Protein AF-0000000068387876 (afdb_homodimer)

Nearest PDB structures (foldseek):
  4fvs-assembly3_C  TM=7.581E-01  e=1.305E+00  Parabacteroides distasonis ATCC 8503
  3kh8-assembly1_B  TM=5.521E-01  e=6.143E-01  Phytophthora capsici
  3jv1-assembly1_A  TM=4.720E-01  e=9.765E-01  Trypanosoma brucei
  6pnq-assembly1_B  TM=6.467E-01  e=9.916E+00  Rattus norvegicus
  4fvs-assembly3_C  TM=7.576E-01  e=1.803E+00  Parabacteroides distasonis ATCC 8503

Structure (mmCIF, N/CA/C/O backbone):
data_AF-0000000068387876-model_v1
#
loop_
_entity.id
_entity.type
_entity.pdbx_description
1 polymer 'LipA protein'
#
loop_
_atom_site.group_PDB
_atom_site.id
_atom_site.type_symbol
_atom_site.label_atom_id
_atom_site.label_alt_id
_atom_site.label_comp_id
_atom_site.label_asym_id
_atom_site.label_entity_id
_atom_site.label_seq_id
_atom_site.pdbx_PDB_ins_code
_atom_site.Cartn_x
_atom_site.Cartn_y
_atom_site.Cartn_z
_atom_site.occupancy
_atom_site.B_iso_or_equiv
_atom_site.auth_seq_id
_atom_site.auth_comp_id
_atom_site.auth_asym_id
_atom_site.auth_atom_id
_atom_site.pdbx_PDB_model_num
ATOM 1 N N . MET A 1 1 ? -105 -28.844 -43.281 1 27.17 1 MET A N 1
ATOM 2 C CA . MET A 1 1 ? -104.812 -30.031 -42.469 1 27.17 1 MET A CA 1
ATOM 3 C C . MET A 1 1 ? -103.5 -30.016 -41.75 1 27.17 1 MET A C 1
ATOM 5 O O . MET A 1 1 ? -102.625 -29.219 -42.094 1 27.17 1 MET A O 1
ATOM 9 N N . ARG A 1 2 ? -103 -31.203 -41.5 1 26.61 2 ARG A N 1
ATOM 10 C CA . ARG A 1 2 ? -102.375 -31.938 -40.406 1 26.61 2 ARG A CA 1
ATOM 11 C C . ARG A 1 2 ? -100.875 -31.672 -40.375 1 26.61 2 ARG A C 1
ATOM 13 O O . ARG A 1 2 ? -100.188 -32 -39.375 1 26.61 2 ARG A O 1
ATOM 20 N N . SER A 1 3 ? -100.062 -31.516 -41.5 1 35.56 3 SER A N 1
ATOM 21 C CA . SER A 1 3 ? -98.938 -32.406 -41.312 1 35.56 3 SER A CA 1
ATOM 22 C C . SER A 1 3 ? -97.938 -31.828 -40.25 1 35.56 3 SER A C 1
ATOM 24 O O . SER A 1 3 ? -97.438 -30.734 -40.438 1 35.56 3 SER A O 1
ATOM 26 N N . LEU A 1 4 ? -98.312 -32.188 -39.031 1 39.34 4 LEU A N 1
ATOM 27 C CA . LEU A 1 4 ? -97.562 -31.953 -37.781 1 39.34 4 LEU A CA 1
ATOM 28 C C . LEU A 1 4 ? -96.188 -32.531 -37.906 1 39.34 4 LEU A C 1
ATOM 30 O O . LEU A 1 4 ? -96 -33.75 -37.875 1 39.34 4 LEU A O 1
ATOM 34 N N . VAL A 1 5 ? -95.5 -32.125 -38.969 1 37.72 5 VAL A N 1
ATOM 35 C CA . VAL A 1 5 ? -94.188 -32.812 -39.156 1 37.72 5 VAL A CA 1
ATOM 36 C C . VAL A 1 5 ? -93.438 -32.844 -37.844 1 37.72 5 VAL A C 1
ATOM 38 O O . VAL A 1 5 ? -93.125 -31.812 -37.25 1 37.72 5 VAL A O 1
ATOM 41 N N . SER A 1 6 ? -93.562 -34.062 -37.375 1 32.81 6 SER A N 1
ATOM 42 C CA . SER A 1 6 ? -93.125 -34.625 -36.094 1 32.81 6 SER A CA 1
ATOM 43 C C . SER A 1 6 ? -91.688 -34.25 -35.844 1 32.81 6 SER A C 1
ATOM 45 O O . SER A 1 6 ? -91.375 -33.594 -34.812 1 32.81 6 SER A O 1
ATOM 47 N N . ARG A 1 7 ? -90.688 -35.344 -36.219 1 29.53 7 ARG A N 1
ATOM 48 C CA . ARG A 1 7 ? -90.062 -36.219 -35.188 1 29.53 7 ARG A CA 1
ATOM 49 C C . ARG A 1 7 ? -88.812 -35.562 -34.625 1 29.53 7 ARG A C 1
ATOM 51 O O . ARG A 1 7 ? -88.188 -34.75 -35.281 1 29.53 7 ARG A O 1
ATOM 58 N N . PRO A 1 8 ? -87.688 -36.375 -34.531 1 35.34 8 PRO A N 1
ATOM 59 C CA . PRO A 1 8 ? -87.125 -36.906 -33.312 1 35.34 8 PRO A CA 1
ATOM 60 C C . PRO A 1 8 ? -85.875 -36.125 -32.906 1 35.34 8 PRO A C 1
ATOM 62 O O . PRO A 1 8 ? -85.562 -35.094 -33.469 1 35.34 8 PRO A O 1
ATOM 65 N N . ALA A 1 9 ? -84.688 -36.938 -32.969 1 30.19 9 ALA A N 1
ATOM 66 C CA . ALA A 1 9 ? -83.812 -37.656 -31.984 1 30.19 9 ALA A CA 1
ATOM 67 C C . ALA A 1 9 ? -82.562 -36.875 -31.688 1 30.19 9 ALA A C 1
ATOM 69 O O . ALA A 1 9 ? -82.188 -35.969 -32.406 1 30.19 9 ALA A O 1
ATOM 70 N N . LEU A 1 10 ? -81.375 -37.562 -31.781 1 28.75 10 LEU A N 1
ATOM 71 C CA . LEU A 1 10 ? -80.438 -38.125 -30.797 1 28.75 10 LEU A CA 1
ATOM 72 C C . LEU A 1 10 ? -79.188 -37.281 -30.672 1 28.75 10 LEU A C 1
ATOM 74 O O . LEU A 1 10 ? -78.75 -36.906 -29.578 1 28.75 10 LEU A O 1
ATOM 78 N N . LEU A 1 11 ? -78.062 -37.312 -31.594 1 34.03 11 LEU A N 1
ATOM 79 C CA . LEU A 1 11 ? -76.875 -38.031 -31.234 1 34.03 11 LEU A CA 1
ATOM 80 C C . LEU A 1 11 ? -75.875 -37.094 -30.547 1 34.03 11 LEU A C 1
ATOM 82 O O . LEU A 1 11 ? -75.75 -35.906 -30.922 1 34.03 11 LEU A O 1
ATOM 86 N N . SER A 1 12 ? -74.875 -37.625 -29.641 1 32.69 12 SER A N 1
ATOM 87 C CA . SER A 1 12 ? -74 -37.594 -28.484 1 32.69 12 SER A CA 1
ATOM 88 C C . SER A 1 12 ? -72.688 -36.906 -28.812 1 32.69 12 SER A C 1
ATOM 90 O O . SER A 1 12 ? -71.938 -36.469 -27.922 1 32.69 12 SER A O 1
ATOM 92 N N . ILE A 1 13 ? -72 -36.938 -30.078 1 34.38 13 ILE A N 1
ATOM 93 C CA . ILE A 1 13 ? -70.625 -37.438 -29.922 1 34.38 13 ILE A CA 1
ATOM 94 C C . ILE A 1 13 ? -69.812 -36.406 -29.203 1 34.38 13 ILE A C 1
ATOM 96 O O . ILE A 1 13 ? -69.75 -35.219 -29.609 1 34.38 13 ILE A O 1
ATOM 100 N N . LEU A 1 14 ? -69.062 -36.812 -28.031 1 35.28 14 LEU A N 1
ATOM 101 C CA . LEU A 1 14 ? -68.125 -36.406 -27.016 1 35.28 14 LEU A CA 1
ATOM 102 C C . LEU A 1 14 ? -66.812 -36 -27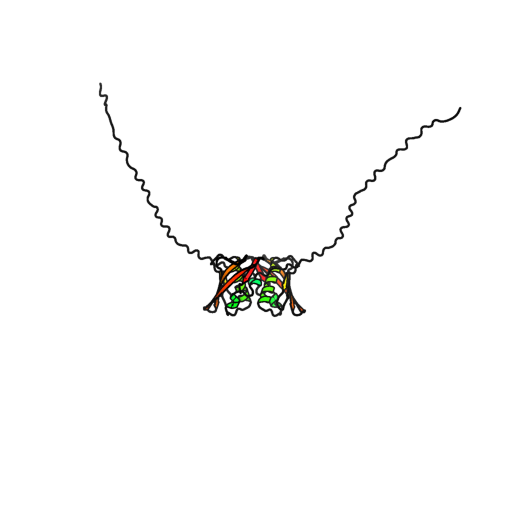.641 1 35.28 14 LEU A C 1
ATOM 104 O O . LEU A 1 14 ? -65.875 -36.812 -27.734 1 35.28 14 LEU A O 1
ATOM 108 N N . CYS A 1 15 ? -66.688 -35.312 -28.812 1 31.78 15 CYS A N 1
ATOM 109 C CA . CYS A 1 15 ? -65.312 -35.25 -29.312 1 31.78 15 CYS A CA 1
ATOM 110 C C . CYS A 1 15 ? -64.375 -34.875 -28.203 1 31.78 15 CYS A C 1
ATOM 112 O O . CYS A 1 15 ? -64.625 -33.906 -27.469 1 31.78 15 CYS A O 1
ATOM 114 N N . VAL A 1 16 ? -63.25 -35.75 -28.016 1 34.12 16 VAL A N 1
ATOM 115 C CA . VAL A 1 16 ? -62.031 -36.125 -27.312 1 34.12 16 VAL A CA 1
ATOM 116 C C . VAL A 1 16 ? -61.156 -34.875 -27.125 1 34.12 16 VAL A C 1
ATOM 118 O O . VAL A 1 16 ? -61.219 -33.938 -27.922 1 34.12 16 VAL A O 1
ATOM 121 N N . SER A 1 17 ? -60.031 -35.062 -26.25 1 33.84 17 SER A N 1
ATOM 122 C CA . SER A 1 17 ? -59.062 -34.719 -25.203 1 33.84 17 SER A CA 1
ATOM 123 C C . SER A 1 17 ? -57.812 -34.094 -25.797 1 33.84 17 SER A C 1
ATOM 125 O O . SER A 1 17 ? -56.812 -33.875 -25.094 1 33.84 17 SER A O 1
ATOM 127 N N . MET A 1 18 ? -57.625 -33.906 -27.156 1 33.22 18 MET A N 1
ATOM 128 C CA . MET A 1 18 ? -56.156 -33.906 -27.375 1 33.22 18 MET A CA 1
ATOM 129 C C . MET A 1 18 ? -55.5 -32.781 -26.594 1 33.22 18 MET A C 1
ATOM 131 O O . MET A 1 18 ? -55.75 -31.609 -26.875 1 33.22 18 MET A O 1
ATOM 135 N N . LEU A 1 19 ? -55.125 -33.094 -25.266 1 36.09 19 LEU A N 1
ATOM 136 C CA . LEU A 1 19 ? -54.219 -32.344 -24.391 1 36.09 19 LEU A CA 1
ATOM 137 C C . LEU A 1 19 ? -52.844 -32.188 -25.031 1 36.09 19 LEU A C 1
ATOM 139 O O . LEU A 1 19 ? -52 -33.062 -24.891 1 36.09 19 LEU A O 1
ATOM 143 N N . SER A 1 20 ? -52.719 -31.891 -26.344 1 34.47 20 SER A N 1
ATOM 144 C CA . SER A 1 20 ? -51.312 -31.859 -26.781 1 34.47 20 SER A CA 1
ATOM 145 C C . SER A 1 20 ? -50.5 -30.922 -25.906 1 34.47 20 SER A C 1
ATOM 147 O O . SER A 1 20 ? -50.688 -29.719 -25.906 1 34.47 20 SER A O 1
ATOM 149 N N . ALA A 1 21 ? -50 -31.469 -24.734 1 37.53 21 ALA A N 1
ATOM 150 C CA . ALA A 1 21 ? -49 -30.828 -23.891 1 37.53 21 ALA A CA 1
ATOM 151 C C . ALA A 1 21 ? -47.688 -30.672 -24.641 1 37.53 21 ALA A C 1
ATOM 153 O O . ALA A 1 21 ? -46.969 -31.656 -24.875 1 37.53 21 ALA A O 1
ATOM 154 N N . CYS A 1 22 ? -47.531 -30.375 -25.938 1 34.41 22 CYS A N 1
ATOM 155 C CA . CYS A 1 22 ? -46.156 -30.328 -26.406 1 34.41 22 CYS A CA 1
ATOM 156 C C . CYS A 1 22 ? -45.281 -29.609 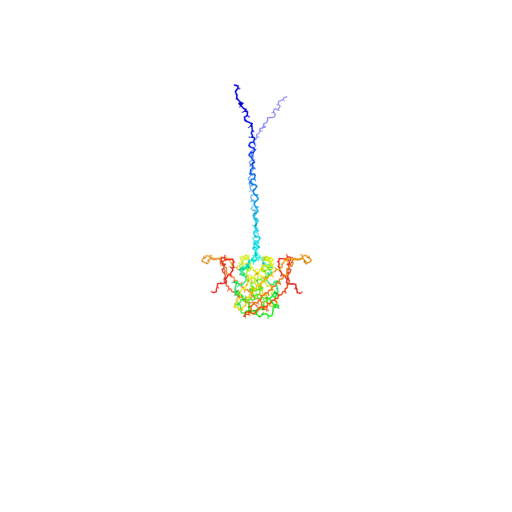-25.406 1 34.41 22 CYS A C 1
ATOM 158 O O . CYS A 1 22 ? -45.688 -28.625 -24.781 1 34.41 22 CYS A O 1
ATOM 160 N N . THR A 1 23 ? -44.188 -30.453 -24.922 1 37.5 23 THR A N 1
ATOM 161 C CA . THR A 1 23 ? -42.875 -30.406 -24.25 1 37.5 23 THR A CA 1
ATOM 162 C C . THR A 1 23 ? -42.031 -29.297 -24.828 1 37.5 23 THR A C 1
ATOM 164 O O . THR A 1 23 ? -41.844 -29.219 -26.047 1 37.5 23 THR A O 1
ATOM 167 N N . THR A 1 24 ? -42.219 -28 -24.469 1 38.12 24 THR A N 1
ATOM 168 C CA . THR A 1 24 ? -41.188 -26.984 -24.719 1 38.12 24 THR A CA 1
ATOM 169 C C . THR A 1 24 ? -39.812 -27.5 -24.344 1 38.12 24 THR A C 1
ATOM 171 O O . THR A 1 24 ? -39.531 -27.781 -23.172 1 38.12 24 THR A O 1
ATOM 174 N N . THR A 1 25 ? -39.406 -28.594 -25.078 1 38 25 THR A N 1
ATOM 175 C CA . THR A 1 25 ? -38.031 -28.969 -24.828 1 38 25 THR A CA 1
ATOM 176 C C . THR A 1 25 ? -37.094 -27.766 -24.984 1 38 25 THR A C 1
ATOM 178 O O . THR A 1 25 ? -36.656 -27.469 -26.094 1 38 25 THR A O 1
ATOM 181 N N . GLY A 1 26 ? -37.531 -26.531 -24.812 1 36.5 26 GLY A N 1
ATOM 182 C CA . GLY A 1 26 ? -36.406 -25.609 -25.016 1 36.5 26 GLY A CA 1
ATOM 183 C C . GLY A 1 26 ? -35.156 -26 -24.234 1 36.5 26 GLY A C 1
ATOM 184 O O . GLY A 1 26 ? -35.188 -25.969 -23 1 36.5 26 GLY A O 1
ATOM 185 N N . THR A 1 27 ? -34.531 -27.109 -24.625 1 34 27 THR A N 1
ATOM 186 C CA . THR A 1 27 ? -33.219 -27.281 -24.016 1 34 27 THR A CA 1
ATOM 187 C C . THR A 1 27 ? -32.406 -26 -24.109 1 34 27 THR A C 1
ATOM 189 O O . THR A 1 27 ? -32.094 -25.547 -25.219 1 34 27 THR A O 1
ATOM 192 N N . ARG A 1 28 ? -32.75 -24.984 -23.328 1 39.06 28 ARG A N 1
ATOM 193 C CA . ARG A 1 28 ? -31.766 -23.906 -23.156 1 39.06 28 ARG A CA 1
ATOM 194 C C . ARG A 1 28 ? -30.344 -24.469 -23.109 1 39.06 28 ARG A C 1
ATOM 196 O O . ARG A 1 28 ? -30.031 -25.359 -22.312 1 39.06 28 ARG A O 1
ATOM 203 N N . PRO A 1 29 ? -29.672 -24.453 -24.25 1 38 29 PRO A N 1
ATOM 204 C CA . PRO A 1 29 ? -28.266 -24.766 -24.031 1 38 29 PRO A CA 1
ATOM 205 C C . PRO A 1 29 ? -27.703 -24.125 -22.75 1 38 29 PRO A C 1
ATOM 207 O O . PRO A 1 29 ? -28.094 -23 -22.406 1 38 29 PRO A O 1
ATOM 210 N N . ALA A 1 30 ? -27.547 -24.922 -21.672 1 39.25 30 ALA A N 1
ATOM 211 C CA . ALA A 1 30 ? -26.703 -24.438 -20.578 1 39.25 30 ALA A CA 1
ATOM 212 C C . ALA A 1 30 ? -25.453 -23.75 -21.109 1 39.25 30 ALA A C 1
ATOM 214 O O . ALA A 1 30 ? -24.5 -24.406 -21.531 1 39.25 30 ALA A O 1
ATOM 215 N N . GLY A 1 31 ? -25.625 -22.953 -22.109 1 36.16 31 GLY A N 1
ATOM 216 C CA . GLY A 1 31 ? -24.422 -22.141 -22.188 1 36.16 31 GLY A CA 1
ATOM 217 C C . GLY A 1 31 ? -23.859 -21.75 -20.844 1 36.16 31 GLY A C 1
ATOM 218 O O . GLY A 1 31 ? -24.516 -21.047 -20.062 1 36.16 31 GLY A O 1
ATOM 219 N N . GLY A 1 32 ? -23.422 -22.781 -20.125 1 35.62 32 GLY A N 1
ATOM 220 C CA . GLY A 1 32 ? -22.562 -22.344 -19.031 1 35.62 32 GLY A CA 1
ATOM 221 C C . GLY A 1 32 ? -21.844 -21.047 -19.328 1 35.62 32 GLY A C 1
ATOM 222 O O . GLY A 1 32 ? -20.953 -21 -20.172 1 35.62 32 GLY A O 1
ATOM 223 N N . SER A 1 33 ? -22.562 -20.062 -19.547 1 39.12 33 SER A N 1
ATOM 224 C CA . SER A 1 33 ? -21.797 -18.828 -19.391 1 39.12 33 SER A CA 1
ATOM 225 C C . SER A 1 33 ? -20.719 -18.969 -18.312 1 39.12 33 SER A C 1
ATOM 227 O O . SER A 1 33 ? -21.031 -19.156 -17.141 1 39.12 33 SER A O 1
ATOM 229 N N . LEU A 1 34 ? -19.766 -19.812 -18.562 1 37.69 34 LEU A N 1
ATOM 230 C CA . LEU A 1 34 ? -18.547 -19.641 -17.781 1 37.69 34 LEU A CA 1
ATOM 231 C C . LEU A 1 34 ? -18.391 -18.188 -17.344 1 37.69 34 LEU A C 1
ATOM 233 O O . LEU A 1 34 ? -18.281 -17.281 -18.188 1 37.69 34 LEU A O 1
ATOM 237 N N . PHE A 1 35 ? -19.188 -17.703 -16.484 1 40.44 35 PHE A N 1
ATOM 238 C CA . PHE A 1 35 ? -18.891 -16.516 -15.703 1 40.44 35 PHE A CA 1
ATOM 239 C C . PHE A 1 35 ? -17.391 -16.219 -15.727 1 40.44 35 PHE A C 1
ATOM 241 O O . PHE A 1 35 ? -16.594 -17 -15.203 1 40.44 35 PHE A O 1
ATOM 248 N N . GLY A 1 36 ? -16.781 -15.906 -16.812 1 41.72 36 GLY A N 1
ATOM 249 C CA . GLY A 1 36 ? -15.508 -15.211 -16.734 1 41.72 36 GLY A CA 1
ATOM 250 C C . GLY A 1 36 ? -15.328 -14.406 -15.469 1 41.72 36 GLY A C 1
ATOM 251 O O . GLY A 1 36 ? -16.031 -13.414 -15.258 1 41.72 36 GLY A O 1
ATOM 252 N N . ARG A 1 37 ? -15.172 -15.031 -14.289 1 50 37 ARG A N 1
ATOM 253 C CA . ARG A 1 37 ? -14.82 -14.258 -13.109 1 50 37 ARG A CA 1
ATOM 254 C C . ARG A 1 37 ? -14.055 -12.992 -13.492 1 50 37 ARG A C 1
ATOM 256 O O . ARG A 1 37 ? -12.961 -13.07 -14.047 1 50 37 ARG A O 1
ATOM 263 N N . SER A 1 38 ? -14.812 -11.93 -14.023 1 55 38 SER A N 1
ATOM 264 C CA . SER A 1 38 ? -14.305 -10.633 -14.469 1 55 38 SER A CA 1
ATOM 265 C C . SER A 1 38 ? -13.133 -10.172 -13.609 1 55 38 SER A C 1
ATOM 267 O O . SER A 1 38 ? -13.234 -10.141 -12.383 1 55 38 SER A O 1
ATOM 269 N N . ALA A 1 39 ? -12 -10.312 -14.195 1 60.78 39 ALA A N 1
ATOM 270 C CA . ALA A 1 39 ? -10.836 -9.664 -13.594 1 60.78 39 ALA A CA 1
ATOM 271 C C . ALA A 1 39 ? -11.188 -8.281 -13.047 1 60.78 39 ALA A C 1
ATOM 273 O O . ALA A 1 39 ? -11.945 -7.539 -13.68 1 60.78 39 ALA A O 1
ATOM 274 N N . GLN A 1 40 ? -11.148 -8.039 -11.766 1 62.16 40 GLN A N 1
ATOM 275 C CA . GLN A 1 40 ? -11.398 -6.734 -11.172 1 62.16 40 GLN A CA 1
ATOM 276 C C . GLN A 1 40 ? -10.188 -5.824 -11.297 1 62.16 40 GLN A C 1
ATOM 278 O O . GLN A 1 40 ? -9.141 -6.082 -10.695 1 62.16 40 GLN A O 1
ATOM 283 N N . PRO A 1 41 ? -10.266 -4.977 -12.531 1 54.31 41 PRO A N 1
ATOM 284 C CA . PRO A 1 41 ? -9.203 -3.967 -12.453 1 54.31 41 PRO A CA 1
ATOM 285 C C . PRO A 1 41 ? -9.289 -3.123 -11.18 1 54.31 41 PRO A C 1
ATOM 287 O O . PRO A 1 41 ? -10.375 -2.682 -10.797 1 54.31 41 PRO A O 1
ATOM 290 N N . SER A 1 42 ? -8.492 -3.43 -10.102 1 60.59 42 SER A N 1
ATOM 291 C CA . SER A 1 42 ? -8.539 -2.596 -8.906 1 60.59 42 SER A CA 1
ATOM 292 C C . SER A 1 42 ? -7.613 -1.388 -9.047 1 60.59 42 SER A C 1
ATOM 294 O O . SER A 1 42 ? -6.508 -1.503 -9.57 1 60.59 42 SER A O 1
ATOM 296 N N . THR A 1 43 ? -8.234 -0.172 -9.055 1 67.25 43 THR A N 1
ATOM 297 C CA . THR A 1 43 ? -7.449 1.057 -9.023 1 67.25 43 THR A CA 1
ATOM 298 C C . THR A 1 43 ? -6.441 1.023 -7.879 1 67.25 43 THR A C 1
ATOM 300 O O . THR A 1 43 ? -6.816 0.899 -6.711 1 67.25 43 THR A O 1
ATOM 303 N N . PRO A 1 44 ? -5.184 0.996 -8.289 1 78.94 44 PRO A N 1
ATOM 304 C CA . PRO A 1 44 ? -4.168 0.952 -7.234 1 78.94 44 PRO A CA 1
ATOM 305 C C . PRO A 1 44 ? -4.16 2.211 -6.371 1 78.94 44 PRO A C 1
ATOM 307 O O . PRO A 1 44 ? -4.148 3.326 -6.902 1 78.94 44 PRO A O 1
ATOM 310 N N . PHE A 1 45 ? -4.246 2.043 -5.074 1 86.75 45 PHE A N 1
ATOM 311 C CA . PHE A 1 45 ? -4.332 3.211 -4.207 1 86.75 45 PHE A CA 1
ATOM 312 C C . PHE A 1 45 ? -2.939 3.682 -3.797 1 86.75 45 PHE A C 1
ATOM 314 O O . PHE A 1 45 ? -2.654 4.879 -3.809 1 86.75 45 PHE A O 1
ATOM 321 N N . LEU A 1 46 ? -2.002 2.773 -3.555 1 93.25 46 LEU A N 1
ATOM 322 C CA . LEU A 1 46 ? -0.671 3.215 -3.15 1 93.25 46 LEU A CA 1
ATOM 323 C C . LEU A 1 46 ? 0.217 3.449 -4.367 1 93.25 46 LEU A C 1
ATOM 325 O O . LEU A 1 46 ? 1.023 4.383 -4.383 1 93.25 46 LEU A O 1
ATOM 329 N N . ALA A 1 47 ? -0.012 2.623 -5.309 1 92.75 47 ALA A N 1
ATOM 330 C CA . ALA A 1 47 ? 0.834 2.736 -6.496 1 92.75 47 ALA A CA 1
ATOM 331 C C . ALA A 1 47 ? 0.657 4.094 -7.168 1 92.75 47 ALA A C 1
ATOM 333 O O . ALA A 1 47 ? 1.606 4.645 -7.73 1 92.75 47 ALA A O 1
ATOM 334 N N . ASN A 1 48 ? -0.515 4.672 -7.039 1 94.06 48 ASN A N 1
ATOM 335 C CA . ASN A 1 48 ? -0.796 5.953 -7.68 1 94.06 48 ASN A CA 1
ATOM 336 C C . ASN A 1 48 ? -0.053 7.094 -6.996 1 94.06 48 ASN A C 1
ATOM 338 O O . ASN A 1 48 ? 0.038 8.195 -7.539 1 94.06 48 ASN A O 1
ATOM 342 N N . LEU A 1 49 ? 0.483 6.805 -5.848 1 96.75 49 LEU A N 1
ATOM 343 C CA . LEU A 1 49 ? 1.296 7.812 -5.18 1 96.75 49 LEU A CA 1
ATOM 344 C C . LEU A 1 49 ? 2.688 7.887 -5.797 1 96.75 49 LEU A C 1
ATOM 346 O O . LEU A 1 49 ? 3.492 8.75 -5.426 1 96.75 49 LEU A O 1
ATOM 350 N N . GLN A 1 50 ? 3.021 7 -6.641 1 93.69 50 GLN A N 1
ATOM 351 C CA . GLN A 1 50 ? 4.266 7.039 -7.402 1 93.69 50 GLN A CA 1
ATOM 352 C C . GLN A 1 50 ? 5.469 7.219 -6.48 1 93.69 50 GLN A C 1
ATOM 354 O O . GLN A 1 50 ? 6.305 8.102 -6.703 1 93.69 50 GLN A O 1
ATOM 359 N N . GLY A 1 51 ? 5.551 6.402 -5.449 1 95.38 51 GLY A N 1
ATOM 360 C CA . GLY A 1 51 ? 6.672 6.457 -4.523 1 95.38 51 GLY A CA 1
ATOM 361 C C . GLY A 1 51 ? 6.523 7.539 -3.471 1 95.38 51 GLY A C 1
ATOM 362 O O . GLY A 1 51 ? 7.336 7.633 -2.549 1 95.38 51 GLY A O 1
ATOM 363 N N . GLY A 1 52 ? 5.516 8.422 -3.607 1 97.38 52 GLY A N 1
ATOM 364 C CA . GLY A 1 52 ? 5.23 9.453 -2.625 1 97.38 52 GLY A CA 1
ATOM 365 C C . GLY A 1 52 ? 6.332 10.492 -2.52 1 97.38 52 GLY A C 1
ATOM 366 O O . GLY A 1 52 ? 7.367 10.375 -3.174 1 97.38 52 GLY A O 1
ATOM 367 N N . ILE A 1 53 ? 6.094 11.477 -1.639 1 98.5 53 ILE A N 1
ATOM 368 C CA . ILE A 1 53 ? 7.129 12.484 -1.429 1 98.5 53 ILE A CA 1
ATOM 369 C C . ILE A 1 53 ? 8.25 11.906 -0.567 1 98.5 53 ILE A C 1
ATOM 371 O O . ILE A 1 53 ? 9.359 12.438 -0.539 1 98.5 53 ILE A O 1
ATOM 375 N N . VAL A 1 54 ? 7.977 10.797 0.109 1 98.12 54 VAL A N 1
ATOM 376 C CA . VAL A 1 54 ? 9.016 10.117 0.875 1 98.12 54 VAL A CA 1
ATOM 377 C C . VAL A 1 54 ? 10.18 9.75 -0.047 1 98.12 54 VAL A C 1
ATOM 379 O O . VAL A 1 54 ? 11.336 9.766 0.37 1 98.12 54 VAL A O 1
ATOM 382 N N . GLY A 1 55 ? 9.836 9.414 -1.252 1 96.12 55 GLY A N 1
ATOM 383 C CA . GLY A 1 55 ? 10.867 9.078 -2.221 1 96.12 55 GLY A CA 1
ATOM 384 C C . GLY A 1 55 ? 11.789 10.234 -2.543 1 96.12 55 GLY A C 1
ATOM 385 O O . GLY A 1 55 ? 12.883 10.039 -3.078 1 96.12 55 GLY A O 1
ATOM 386 N N . LYS A 1 56 ? 11.398 11.391 -2.205 1 96.75 56 LYS A N 1
ATOM 387 C CA . LYS A 1 56 ? 12.18 12.586 -2.496 1 96.75 56 LYS A CA 1
ATOM 388 C C . LYS A 1 56 ? 13 13.016 -1.282 1 96.75 56 LYS A C 1
ATOM 390 O O . LYS A 1 56 ? 13.695 14.031 -1.325 1 96.75 56 LYS A O 1
ATOM 395 N N . SER A 1 57 ? 12.953 12.305 -0.245 1 97.75 57 SER A N 1
ATOM 396 C CA . SER A 1 57 ? 13.578 12.703 1.01 1 97.75 57 SER A CA 1
ATOM 397 C C . SER A 1 57 ? 15.086 12.492 0.964 1 97.75 57 SER A C 1
ATOM 399 O O . SER A 1 57 ? 15.82 13.07 1.769 1 97.75 57 SER A O 1
ATOM 401 N N . GLY A 1 58 ? 15.531 11.672 0.103 1 96.88 58 GLY A N 1
ATOM 402 C CA . GLY A 1 58 ? 16.938 11.281 0.076 1 96.88 58 GLY A CA 1
ATOM 403 C C . GLY A 1 58 ? 17.281 10.234 1.114 1 96.88 58 GLY A C 1
ATOM 404 O O . GLY A 1 58 ? 18.406 9.727 1.141 1 96.88 58 GLY A O 1
ATOM 405 N N . VAL A 1 59 ? 16.328 9.922 1.98 1 97.81 59 VAL A N 1
ATOM 406 C CA . VAL A 1 59 ? 16.547 8.883 2.982 1 97.81 59 VAL A CA 1
ATOM 407 C C . VAL A 1 59 ? 16.359 7.504 2.346 1 97.81 59 VAL A C 1
ATOM 409 O O . VAL A 1 59 ? 15.359 7.266 1.652 1 97.81 59 VAL A O 1
ATOM 412 N N . GLU A 1 60 ? 17.328 6.641 2.582 1 96.56 60 GLU A N 1
ATOM 413 C CA . GLU A 1 60 ? 17.203 5.277 2.082 1 96.56 60 GLU A CA 1
ATOM 414 C C . GLU A 1 60 ? 16.297 4.441 2.975 1 96.56 60 GLU A C 1
ATOM 416 O O . GLU A 1 60 ? 16.516 4.359 4.188 1 96.56 60 GLU A O 1
ATOM 421 N N . LEU A 1 61 ? 15.258 3.82 2.348 1 96.69 61 LEU A N 1
ATOM 422 C CA . LEU A 1 61 ? 14.32 2.951 3.055 1 96.69 61 LEU A CA 1
ATOM 423 C C . LEU A 1 61 ? 14.383 1.528 2.506 1 96.69 61 LEU A C 1
ATOM 425 O O . LEU A 1 61 ? 14.477 1.33 1.293 1 96.69 61 LEU A O 1
ATOM 429 N N . ASP A 1 62 ? 14.422 0.568 3.455 1 95.06 62 ASP A N 1
ATOM 430 C CA . ASP A 1 62 ? 14.188 -0.78 2.947 1 95.06 62 ASP A CA 1
ATOM 431 C C . ASP A 1 62 ? 12.742 -0.945 2.479 1 95.06 62 ASP A C 1
ATOM 433 O O . ASP A 1 62 ? 11.922 -0.037 2.637 1 95.06 62 ASP A O 1
ATOM 437 N N . ARG A 1 63 ? 12.367 -2.076 1.9 1 93.81 63 ARG A N 1
ATOM 438 C CA . ARG A 1 63 ? 11.07 -2.283 1.269 1 93.81 63 ARG A CA 1
ATOM 439 C C . ARG A 1 63 ? 9.938 -2.199 2.293 1 93.81 63 ARG A C 1
ATOM 441 O O . ARG A 1 63 ? 8.898 -1.604 2.027 1 93.81 63 ARG A O 1
ATOM 448 N N . GLY A 1 64 ? 10.102 -2.803 3.414 1 94.06 64 GLY A N 1
ATOM 449 C CA . GLY A 1 64 ? 9.094 -2.75 4.461 1 94.06 64 GLY A CA 1
ATOM 450 C C . GLY A 1 64 ? 8.828 -1.342 4.961 1 94.06 64 GLY A C 1
ATOM 451 O O . GLY A 1 64 ? 7.672 -0.934 5.102 1 94.06 64 GLY A O 1
ATOM 452 N N . ASP A 1 65 ? 9.93 -0.614 5.203 1 95.5 65 ASP A N 1
ATOM 453 C CA . ASP A 1 65 ? 9.789 0.762 5.672 1 95.5 65 ASP A CA 1
ATOM 454 C C . ASP A 1 65 ? 9.172 1.647 4.59 1 95.5 65 ASP A C 1
ATOM 456 O O . ASP A 1 65 ? 8.383 2.543 4.891 1 95.5 65 ASP A O 1
ATOM 460 N N . GLN A 1 66 ? 9.555 1.424 3.334 1 95.81 66 GLN A N 1
ATOM 461 C CA . GLN A 1 66 ? 8.961 2.18 2.232 1 95.81 66 GLN A CA 1
ATOM 462 C C . GLN A 1 66 ? 7.453 1.971 2.168 1 95.81 66 GLN A C 1
ATOM 464 O O . GLN A 1 66 ? 6.695 2.926 1.972 1 95.81 66 GLN A O 1
ATOM 469 N N . THR A 1 67 ? 7.043 0.771 2.361 1 95.44 67 THR A N 1
ATOM 470 C CA . THR A 1 67 ? 5.621 0.459 2.336 1 95.44 67 THR A CA 1
ATOM 471 C C . THR A 1 67 ? 4.891 1.164 3.477 1 95.44 67 THR A C 1
ATOM 473 O O . THR A 1 67 ? 3.834 1.763 3.27 1 95.44 67 THR A O 1
ATOM 476 N N . LYS A 1 68 ? 5.484 1.154 4.645 1 96.19 68 LYS A N 1
ATOM 477 C CA . LYS A 1 68 ? 4.887 1.827 5.793 1 96.19 68 LYS A CA 1
ATOM 478 C C . LYS A 1 68 ? 4.805 3.334 5.566 1 96.19 68 LYS A C 1
ATOM 480 O O . LYS A 1 68 ? 3.797 3.963 5.891 1 96.19 68 LYS A O 1
ATOM 485 N N . ALA A 1 69 ? 5.832 3.855 5.012 1 97.12 69 ALA A N 1
ATOM 486 C CA . ALA A 1 69 ? 5.887 5.293 4.758 1 97.12 69 ALA A CA 1
ATOM 487 C C . ALA A 1 69 ? 4.836 5.711 3.734 1 97.12 69 ALA A C 1
ATOM 489 O O . ALA A 1 69 ? 4.133 6.707 3.928 1 97.12 69 ALA A O 1
ATOM 490 N N . LEU A 1 70 ? 4.785 4.957 2.623 1 97.06 70 LEU A N 1
ATOM 491 C CA . LEU A 1 70 ? 3.812 5.266 1.58 1 97.06 70 LEU A CA 1
ATOM 492 C C . LEU A 1 70 ? 2.389 5.137 2.107 1 97.06 70 LEU A C 1
ATOM 494 O O . LEU A 1 70 ? 1.521 5.945 1.773 1 97.06 70 LEU A O 1
ATOM 498 N N . GLU A 1 71 ? 2.162 4.156 2.934 1 96.5 71 GLU A N 1
ATOM 499 C CA . GLU A 1 71 ? 0.854 3.988 3.559 1 96.5 71 GLU A CA 1
ATOM 500 C C . GLU A 1 71 ? 0.511 5.18 4.449 1 96.5 71 GLU A C 1
ATOM 502 O O . GLU A 1 71 ? -0.633 5.641 4.469 1 96.5 71 GLU A O 1
ATOM 507 N N . ALA A 1 72 ? 1.484 5.609 5.164 1 97.31 72 ALA A N 1
ATOM 508 C CA . ALA A 1 72 ? 1.258 6.777 6.008 1 97.31 72 ALA A CA 1
ATOM 509 C C . ALA A 1 72 ? 0.9 8 5.164 1 97.31 72 ALA A C 1
ATOM 511 O O . ALA A 1 72 ? 0.031 8.789 5.543 1 97.31 72 ALA A O 1
ATOM 512 N N . GLU A 1 73 ? 1.541 8.148 4.023 1 97.94 73 GLU A N 1
ATOM 513 C CA . GLU A 1 73 ? 1.205 9.258 3.129 1 97.94 73 GLU A CA 1
ATOM 514 C C . GLU A 1 73 ? -0.228 9.141 2.619 1 97.94 73 GLU A C 1
ATOM 516 O O . GLU A 1 73 ? -0.978 10.117 2.627 1 97.94 73 GLU A O 1
ATOM 521 N N . TYR A 1 74 ? -0.599 7.941 2.256 1 97.12 74 TYR A N 1
ATOM 522 C CA . TYR A 1 74 ? -1.964 7.73 1.788 1 97.12 74 TYR A CA 1
ATOM 523 C C . TYR A 1 74 ? -2.973 8.062 2.883 1 97.12 74 TYR A C 1
ATOM 525 O O . TYR A 1 74 ? -3.965 8.75 2.633 1 97.12 74 TYR A O 1
ATOM 533 N N . LYS A 1 75 ? -2.764 7.613 4.066 1 96.44 75 LYS A N 1
ATOM 534 C CA . LYS A 1 75 ? -3.689 7.832 5.172 1 96.44 75 LYS A CA 1
ATOM 535 C C . LYS A 1 75 ? -3.791 9.312 5.52 1 96.44 75 LYS A C 1
ATOM 537 O O . LYS A 1 75 ? -4.879 9.812 5.805 1 96.44 75 LYS A O 1
ATOM 542 N N . ALA A 1 76 ? -2.645 9.992 5.48 1 97.88 76 ALA A N 1
ATOM 543 C CA . ALA A 1 76 ? -2.668 11.43 5.758 1 97.88 76 ALA A CA 1
ATOM 544 C C . ALA A 1 76 ? -3.527 12.172 4.738 1 97.88 76 ALA A C 1
ATOM 546 O O . ALA A 1 76 ? -4.316 13.047 5.105 1 97.88 76 ALA A O 1
ATOM 547 N N . LEU A 1 77 ? -3.41 11.789 3.525 1 97.69 77 LEU A N 1
ATOM 548 C CA . LEU A 1 77 ? -4.121 12.461 2.443 1 97.69 77 LEU A CA 1
ATOM 549 C C . LEU A 1 77 ? -5.605 12.109 2.467 1 97.69 77 LEU A C 1
ATOM 551 O O . LEU A 1 77 ? -6.457 12.977 2.262 1 97.69 77 LEU A O 1
ATOM 555 N N . GLU A 1 78 ? -5.836 10.867 2.775 1 95.19 78 GLU A N 1
ATOM 556 C CA . GLU A 1 78 ? -7.176 10.328 2.557 1 95.19 78 GLU A CA 1
ATOM 557 C C . GLU A 1 78 ? -8.062 10.531 3.783 1 95.19 78 GLU A C 1
ATOM 559 O O . GLU A 1 78 ? -9.227 10.914 3.656 1 95.19 78 GLU A O 1
ATOM 564 N N . THR A 1 79 ? -7.574 10.305 4.984 1 93.94 79 THR A N 1
ATOM 565 C CA . THR A 1 79 ? -8.523 10.156 6.082 1 93.94 79 THR A CA 1
ATOM 566 C C . THR A 1 79 ? -8.133 11.047 7.258 1 93.94 79 THR A C 1
ATOM 568 O O . THR A 1 79 ? -8.961 11.352 8.117 1 93.94 79 THR A O 1
ATOM 571 N N . ALA A 1 80 ? -6.883 11.484 7.344 1 96 80 ALA A N 1
ATOM 572 C CA . ALA A 1 80 ? -6.457 12.203 8.539 1 96 80 ALA A CA 1
ATOM 573 C C . ALA A 1 80 ? -7.055 13.609 8.57 1 96 80 ALA A C 1
ATOM 575 O O . ALA A 1 80 ? -7.086 14.305 7.555 1 96 80 ALA A O 1
ATOM 576 N N . PRO A 1 81 ? -7.543 14.023 9.766 1 96.25 81 PRO A N 1
ATOM 577 C CA . PRO A 1 81 ? -7.941 15.422 9.891 1 96.25 81 PRO A CA 1
ATOM 578 C C . PRO A 1 81 ? -6.793 16.391 9.617 1 96.25 81 PRO A C 1
ATOM 580 O O . PRO A 1 81 ? -5.625 16.016 9.742 1 96.25 81 PRO A O 1
ATOM 583 N N . VAL A 1 82 ? -7.215 17.594 9.273 1 97.19 82 VAL A N 1
ATOM 584 C CA . VAL A 1 82 ? -6.25 18.656 9 1 97.19 82 VAL A CA 1
ATOM 585 C C . VAL A 1 82 ? -5.27 18.781 10.164 1 97.19 82 VAL A C 1
ATOM 587 O O . VAL A 1 82 ? -5.684 18.828 11.328 1 97.19 82 VAL A O 1
ATOM 590 N N . GLY A 1 83 ? -4.02 18.703 9.867 1 97 83 GLY A N 1
ATOM 591 C CA . GLY A 1 83 ? -2.994 19 10.852 1 97 83 GLY A CA 1
ATOM 592 C C . GLY A 1 83 ? -2.693 17.828 11.766 1 97 83 GLY A C 1
ATOM 593 O O . GLY A 1 83 ? -1.783 17.906 12.602 1 97 83 GLY A O 1
ATOM 594 N N . THR A 1 84 ? -3.432 16.75 11.68 1 97.12 84 THR A N 1
ATOM 595 C CA . THR A 1 84 ? -3.232 15.586 12.547 1 97.12 84 THR A CA 1
ATOM 596 C C . THR A 1 84 ? -2.137 14.68 11.992 1 97.12 84 THR A C 1
ATOM 598 O O . THR A 1 84 ? -2.223 14.219 10.852 1 97.12 84 THR A O 1
ATOM 601 N N . PRO A 1 85 ? -1.128 14.383 12.75 1 97.62 85 PRO A N 1
ATOM 602 C CA . PRO A 1 85 ? -0.025 13.555 12.258 1 97.62 85 PRO A CA 1
ATOM 603 C C . PRO A 1 85 ? -0.399 12.078 12.148 1 97.62 85 PRO A C 1
ATOM 605 O O . PRO A 1 85 ? -1.09 11.547 13.023 1 97.62 85 PRO A O 1
ATOM 608 N N . VAL A 1 86 ? -0.031 11.477 11.055 1 97.62 86 VAL A N 1
ATOM 609 C CA . VAL A 1 86 ? -0.026 10.023 10.898 1 97.62 86 VAL A CA 1
ATOM 610 C C . VAL A 1 86 ? 1.374 9.477 11.164 1 97.62 86 VAL A C 1
ATOM 612 O O . VAL A 1 86 ? 2.307 9.734 10.398 1 97.62 86 VAL A O 1
ATOM 615 N N . ILE A 1 87 ? 1.489 8.68 12.234 1 97.12 87 ILE A N 1
ATOM 616 C CA . ILE A 1 87 ? 2.793 8.203 12.68 1 97.12 87 ILE A CA 1
ATOM 617 C C . ILE A 1 87 ? 3.025 6.785 12.172 1 97.12 87 ILE A C 1
ATOM 619 O O . ILE A 1 87 ? 2.09 5.984 12.094 1 97.12 87 ILE A O 1
ATOM 623 N N . TRP A 1 88 ? 4.215 6.531 11.836 1 96.62 88 TRP A N 1
ATOM 624 C CA . TRP A 1 88 ? 4.621 5.172 11.492 1 96.62 88 TRP A CA 1
ATOM 625 C C . TRP A 1 88 ? 6.012 4.867 12.047 1 96.62 88 TRP A C 1
ATOM 627 O O . TRP A 1 88 ? 6.82 5.773 12.242 1 96.62 88 TRP A O 1
ATOM 637 N N . THR A 1 89 ? 6.219 3.631 12.375 1 96.12 89 THR A N 1
ATOM 638 C CA . THR A 1 89 ? 7.484 3.158 12.922 1 96.12 89 THR A CA 1
ATOM 639 C C . THR A 1 89 ? 8.016 1.979 12.117 1 96.12 89 THR A C 1
ATOM 641 O O . THR A 1 89 ? 7.305 1 11.891 1 96.12 89 THR A O 1
ATOM 644 N N . GLY A 1 90 ? 9.242 2.195 11.625 1 95.5 90 GLY A N 1
ATOM 645 C CA . GLY A 1 90 ? 9.938 1.112 10.945 1 95.5 90 GLY A CA 1
ATOM 646 C C . GLY A 1 90 ? 11.016 0.475 11.797 1 95.5 90 GLY A C 1
ATOM 647 O O . GLY A 1 90 ? 11 0.584 13.023 1 95.5 90 GLY A O 1
ATOM 648 N N . ASP A 1 91 ? 11.82 -0.4 11.078 1 92.62 91 ASP A N 1
ATOM 649 C CA . ASP A 1 91 ? 12.922 -1.071 11.766 1 92.62 91 ASP A CA 1
ATOM 650 C C . ASP A 1 91 ? 14.047 -0.091 12.094 1 92.62 91 ASP A C 1
ATOM 652 O O . ASP A 1 91 ? 14.555 -0.077 13.211 1 92.62 91 ASP A O 1
ATOM 656 N N . ASP A 1 92 ? 14.344 0.8 11.141 1 92.06 92 ASP A N 1
ATOM 657 C CA . ASP A 1 92 ? 15.477 1.713 11.305 1 92.06 92 ASP A CA 1
ATOM 658 C C . ASP A 1 92 ? 15.023 3.168 11.203 1 92.06 92 ASP A C 1
ATOM 660 O O . ASP A 1 92 ? 15.758 4.082 11.586 1 92.06 92 ASP A O 1
ATOM 664 N N . VAL A 1 93 ? 13.898 3.371 10.57 1 97.62 93 VAL A N 1
ATOM 665 C CA . VAL A 1 93 ? 13.375 4.711 10.312 1 97.62 93 VAL A CA 1
ATOM 666 C C . VAL A 1 93 ? 11.977 4.84 10.922 1 97.62 93 VAL A C 1
ATOM 668 O O . VAL A 1 93 ? 11.203 3.881 10.93 1 97.62 93 VAL A O 1
ATOM 671 N N . LYS A 1 94 ? 11.695 5.895 11.57 1 97.88 94 LYS A N 1
ATOM 672 C CA . LYS A 1 94 ? 10.336 6.258 11.953 1 97.88 94 LYS A CA 1
ATOM 673 C C . LYS A 1 94 ? 9.906 7.559 11.273 1 97.88 94 LYS A C 1
ATOM 675 O O . LYS A 1 94 ? 10.742 8.289 10.734 1 97.88 94 LYS A O 1
ATOM 680 N N . GLY A 1 95 ? 8.562 7.871 11.312 1 98.19 95 GLY A N 1
ATOM 681 C CA . GLY A 1 95 ? 8.156 9.086 10.633 1 98.19 95 GLY A CA 1
ATOM 682 C C . GLY A 1 95 ? 6.738 9.516 10.969 1 98.19 95 GLY A C 1
ATOM 683 O O . GLY A 1 95 ? 6.035 8.82 11.711 1 98.19 95 GLY A O 1
ATOM 684 N N . GLN A 1 96 ? 6.422 10.633 10.477 1 98.44 96 GLN A N 1
ATOM 685 C CA . GLN A 1 96 ? 5.07 11.172 10.562 1 98.44 96 GLN A CA 1
ATOM 686 C C . GLN A 1 96 ? 4.723 11.992 9.32 1 98.44 96 GLN A C 1
ATOM 688 O O . GLN A 1 96 ? 5.578 12.695 8.781 1 98.44 96 GLN A O 1
ATOM 693 N N . VAL A 1 97 ? 3.475 11.898 8.977 1 98.69 97 VAL A N 1
ATOM 694 C CA . VAL A 1 97 ? 2.951 12.656 7.848 1 98.69 97 VAL A CA 1
ATOM 695 C C . VAL A 1 97 ? 1.806 13.555 8.312 1 98.69 97 VAL A C 1
ATOM 697 O O . VAL A 1 97 ? 0.927 13.109 9.055 1 98.69 97 VAL A O 1
ATOM 700 N N . VAL A 1 98 ? 1.819 14.797 7.906 1 98.81 98 VAL A N 1
ATOM 701 C CA . VAL A 1 98 ? 0.762 15.75 8.219 1 98.81 98 VAL A CA 1
ATOM 702 C C . VAL A 1 98 ? 0.23 16.375 6.93 1 98.81 98 VAL A C 1
ATOM 704 O O . VAL A 1 98 ? 1.002 16.891 6.113 1 98.81 98 VAL A O 1
ATOM 707 N N . ALA A 1 99 ? -1.044 16.359 6.809 1 98.75 99 ALA A N 1
ATOM 708 C CA . ALA A 1 99 ? -1.663 16.984 5.645 1 98.75 99 ALA A CA 1
ATOM 709 C C . ALA A 1 99 ? -2.443 18.234 6.051 1 98.75 99 ALA A C 1
ATOM 711 O O . ALA A 1 99 ? -3.047 18.281 7.125 1 98.75 99 ALA A O 1
ATOM 712 N N . ASN A 1 100 ? -2.391 19.188 5.199 1 98.56 100 ASN A N 1
ATOM 713 C CA . ASN A 1 100 ? -3.129 20.438 5.398 1 98.56 100 ASN A CA 1
ATOM 714 C C . ASN A 1 100 ? -4.555 20.328 4.871 1 98.56 100 ASN A C 1
ATOM 716 O O . ASN A 1 100 ? -4.961 19.281 4.367 1 98.56 100 ASN A O 1
ATOM 720 N N . ALA A 1 101 ? -5.293 21.391 5.105 1 98.19 101 ALA A N 1
ATOM 721 C CA . ALA A 1 101 ? -6.656 21.438 4.586 1 98.19 101 ALA A CA 1
ATOM 722 C C . ALA A 1 101 ? -6.672 21.328 3.064 1 98.19 101 ALA A C 1
ATOM 724 O O . ALA A 1 101 ? -5.734 21.766 2.395 1 98.19 101 ALA A O 1
ATOM 725 N N . PRO A 1 102 ? -7.781 20.719 2.559 1 98.12 102 PRO A N 1
ATOM 726 C CA . PRO A 1 102 ? -7.867 20.594 1.102 1 98.12 102 PRO A CA 1
ATOM 727 C C . PRO A 1 102 ? -8.047 21.953 0.415 1 98.12 102 PRO A C 1
ATOM 729 O O . PRO A 1 102 ? -8.539 22.906 1.031 1 98.12 102 PRO A O 1
ATOM 732 N N . TYR A 1 103 ? -7.656 22.078 -0.77 1 98.06 103 TYR A N 1
ATOM 733 C CA . TYR A 1 103 ? -7.91 23.188 -1.677 1 98.06 103 TYR A CA 1
ATOM 734 C C . TYR A 1 103 ? -8.195 22.688 -3.088 1 98.06 103 TYR A C 1
ATOM 736 O O . TYR A 1 103 ? -7.867 21.547 -3.428 1 98.06 103 TYR A O 1
ATOM 744 N N . GLN A 1 104 ? -8.805 23.625 -3.861 1 97 104 GLN A N 1
ATOM 745 C CA . GLN A 1 104 ? -9.242 23.234 -5.195 1 97 104 GLN A CA 1
ATOM 746 C C . GLN A 1 104 ? -8.203 23.609 -6.246 1 97 104 GLN A C 1
ATOM 748 O O . GLN A 1 104 ? -7.703 24.734 -6.254 1 97 104 GLN A O 1
ATOM 753 N N . VAL A 1 105 ? -7.84 22.688 -7.027 1 95.38 105 VAL A N 1
ATOM 754 C CA . VAL A 1 105 ? -7.086 22.922 -8.258 1 95.38 105 VAL A CA 1
ATOM 755 C C . VAL A 1 105 ? -7.867 22.375 -9.453 1 95.38 105 VAL A C 1
ATOM 757 O O . VAL A 1 105 ? -7.984 21.156 -9.617 1 95.38 105 VAL A O 1
ATOM 760 N N . GLY A 1 106 ? -8.391 23.359 -10.32 1 94.56 106 GLY A N 1
ATOM 761 C CA . GLY A 1 106 ? -9.352 22.875 -11.297 1 94.56 106 GLY A CA 1
ATOM 762 C C . GLY A 1 106 ? -10.539 22.172 -10.672 1 94.56 106 GLY A C 1
ATOM 763 O O . GLY A 1 106 ? -11.203 22.719 -9.789 1 94.56 106 GLY A O 1
ATOM 764 N N . ASN A 1 107 ? -10.68 20.953 -11.078 1 96.06 107 ASN A N 1
ATOM 765 C CA . ASN A 1 107 ? -11.805 20.188 -10.547 1 96.06 107 ASN A CA 1
ATOM 766 C C . ASN A 1 107 ? -11.336 19.156 -9.523 1 96.06 107 ASN A C 1
ATOM 768 O O . ASN A 1 107 ? -12.102 18.266 -9.133 1 96.06 107 ASN A O 1
ATOM 772 N N . GLN A 1 108 ? -10.078 19.312 -9.148 1 97.19 108 GLN A N 1
ATOM 773 C CA . GLN A 1 108 ? -9.555 18.312 -8.227 1 97.19 108 GLN A CA 1
ATOM 774 C C . GLN A 1 108 ? -9.367 18.906 -6.828 1 97.19 108 GLN A C 1
ATOM 776 O O . GLN A 1 108 ? -8.969 20.062 -6.688 1 97.19 108 GLN A O 1
ATOM 781 N N . ASN A 1 109 ? -9.648 18.047 -5.805 1 97.94 109 ASN A N 1
ATOM 782 C CA . ASN A 1 109 ? -9.273 18.344 -4.426 1 97.94 109 ASN A CA 1
ATOM 783 C C . ASN A 1 109 ? -7.824 17.938 -4.141 1 97.94 109 ASN A C 1
ATOM 785 O O . ASN A 1 109 ? -7.434 16.797 -4.395 1 97.94 109 ASN A O 1
ATOM 789 N N . CYS A 1 110 ? -7.109 18.906 -3.639 1 98.81 110 CYS A N 1
ATOM 790 C CA . CYS A 1 110 ? -5.688 18.688 -3.398 1 98.81 110 CYS A CA 1
ATOM 791 C C . CYS A 1 110 ? -5.324 19 -1.951 1 98.81 110 CYS A C 1
ATOM 793 O O . CYS A 1 110 ? -6.051 19.719 -1.264 1 98.81 110 CYS A O 1
ATOM 795 N N . ARG A 1 111 ? -4.305 18.344 -1.453 1 98.75 111 ARG A N 1
ATOM 796 C CA . ARG A 1 111 ? -3.777 18.656 -0.128 1 98.75 111 ARG A CA 1
ATOM 797 C C . ARG A 1 111 ? -2.26 18.797 -0.16 1 98.75 111 ARG A C 1
ATOM 799 O O . ARG A 1 111 ? -1.569 17.984 -0.783 1 98.75 111 ARG A O 1
ATOM 806 N N . GLN A 1 112 ? -1.753 19.875 0.466 1 98.81 112 GLN A N 1
ATOM 807 C CA . GLN A 1 112 ? -0.339 19.906 0.824 1 98.81 112 GLN A CA 1
ATOM 808 C C . GLN A 1 112 ? -0.051 18.984 2.01 1 98.81 112 GLN A C 1
ATOM 810 O O . GLN A 1 112 ? -0.905 18.812 2.881 1 98.81 112 GLN A O 1
ATOM 815 N N . TYR A 1 113 ? 1.136 18.422 1.972 1 98.81 113 TYR A N 1
ATOM 816 C CA . TYR A 1 113 ? 1.501 17.594 3.119 1 98.81 113 TYR A CA 1
ATOM 817 C C . TYR A 1 113 ? 3.014 17.547 3.293 1 98.81 113 TYR A C 1
ATOM 819 O O . TYR A 1 113 ? 3.764 17.875 2.373 1 98.81 113 TYR A O 1
ATOM 827 N N . SER A 1 114 ? 3.387 17.266 4.512 1 98.88 114 SER A N 1
ATOM 828 C CA . SER A 1 114 ? 4.789 17.094 4.879 1 98.88 114 SER A CA 1
ATOM 829 C C . SER A 1 114 ? 5.047 15.719 5.477 1 98.88 114 SER A C 1
ATOM 831 O O . SER A 1 114 ? 4.156 15.125 6.086 1 98.88 114 SER A O 1
ATOM 833 N N . HIS A 1 115 ? 6.246 15.211 5.207 1 98.81 115 HIS A N 1
ATOM 834 C CA . HIS A 1 115 ? 6.715 13.938 5.727 1 98.81 115 HIS A CA 1
ATOM 835 C C . HIS A 1 115 ? 8.047 14.094 6.453 1 98.81 115 HIS A C 1
ATOM 837 O O . HIS A 1 115 ? 9.07 14.391 5.828 1 98.81 115 HIS A O 1
ATOM 843 N N . THR A 1 116 ? 8 13.945 7.746 1 98.88 116 THR A N 1
ATOM 844 C CA . THR A 1 116 ? 9.219 13.977 8.547 1 98.88 116 THR A CA 1
ATOM 845 C C . THR A 1 116 ? 9.711 12.555 8.828 1 98.88 116 THR A C 1
ATOM 847 O O . THR A 1 116 ? 8.945 11.703 9.281 1 98.88 116 THR A O 1
ATOM 850 N N . LEU A 1 117 ? 10.953 12.297 8.5 1 98.81 117 LEU A N 1
ATOM 851 C CA . LEU A 1 117 ? 11.617 11.023 8.758 1 98.81 117 LEU A CA 1
ATOM 852 C C . LEU A 1 117 ? 12.711 11.18 9.805 1 98.81 117 LEU A C 1
ATOM 854 O O . LEU A 1 117 ? 13.477 12.141 9.773 1 98.81 117 LEU A O 1
ATOM 858 N N . THR A 1 118 ? 12.727 10.359 10.734 1 98.75 118 THR A N 1
ATOM 859 C CA . THR A 1 118 ? 13.766 10.359 11.758 1 98.75 118 THR A CA 1
ATOM 860 C C . THR A 1 118 ? 14.641 9.117 11.641 1 98.75 118 THR A C 1
ATOM 862 O O . THR A 1 118 ? 14.156 7.988 11.734 1 98.75 118 THR A O 1
ATOM 865 N N . VAL A 1 119 ? 15.938 9.281 11.367 1 98.25 119 VAL A N 1
ATOM 866 C CA . VAL A 1 119 ? 16.953 8.25 11.312 1 98.25 119 VAL A CA 1
ATOM 867 C C . VAL A 1 119 ? 18.062 8.555 12.328 1 98.25 119 VAL A C 1
ATOM 869 O O . VAL A 1 119 ? 18.719 9.586 12.234 1 98.25 119 VAL A O 1
ATOM 872 N N . ASP A 1 120 ? 18.219 7.637 13.297 1 96.44 120 ASP A N 1
ATOM 873 C CA . ASP A 1 120 ? 19.25 7.828 14.312 1 96.44 120 ASP A CA 1
ATOM 874 C C . ASP A 1 120 ? 19.125 9.203 14.961 1 96.44 120 ASP A C 1
ATOM 876 O O . ASP A 1 120 ? 20.125 9.906 15.117 1 96.44 120 ASP A O 1
ATOM 880 N N . GLY A 1 121 ? 18.016 9.586 15.195 1 95.81 121 GLY A N 1
ATOM 881 C CA . GLY A 1 121 ? 17.766 10.812 15.93 1 95.81 121 GLY A CA 1
ATOM 882 C C . GLY A 1 121 ? 17.797 12.055 15.062 1 95.81 121 GLY A C 1
ATOM 883 O O . GLY A 1 121 ? 17.547 13.164 15.539 1 95.81 121 GLY A O 1
ATOM 884 N N . ARG A 1 122 ? 18.094 11.945 13.797 1 98.06 122 ARG A N 1
ATOM 885 C CA . ARG A 1 122 ? 18.141 13.07 12.875 1 98.06 122 ARG A CA 1
ATOM 886 C C . ARG A 1 122 ? 16.875 13.125 12.016 1 98.06 122 ARG A C 1
ATOM 888 O O . ARG A 1 122 ? 16.453 12.109 11.461 1 98.06 122 ARG A O 1
ATOM 895 N N . ASP A 1 123 ? 16.359 14.305 11.867 1 98.44 123 ASP A N 1
ATOM 896 C CA . ASP A 1 123 ? 15.109 14.484 11.133 1 98.44 123 ASP A CA 1
ATOM 897 C C . ASP A 1 123 ? 15.367 15.016 9.719 1 98.44 123 ASP A C 1
ATOM 899 O O . ASP A 1 123 ? 16.234 15.875 9.523 1 98.44 123 ASP A O 1
ATOM 903 N N . THR A 1 124 ? 14.688 14.461 8.781 1 98.75 124 THR A N 1
ATOM 904 C CA . THR A 1 124 ? 14.547 14.984 7.422 1 98.75 124 THR A CA 1
ATOM 905 C C . THR A 1 124 ? 13.078 15.234 7.086 1 98.75 124 THR A C 1
ATOM 907 O O . THR A 1 124 ? 12.234 14.352 7.258 1 98.75 124 THR A O 1
ATOM 910 N N . ARG A 1 125 ? 12.781 16.438 6.609 1 98.81 125 ARG A N 1
ATOM 911 C CA . ARG A 1 125 ? 11.398 16.75 6.262 1 98.81 125 ARG A CA 1
ATOM 912 C C . ARG A 1 125 ? 11.273 17.094 4.777 1 98.81 125 ARG A C 1
ATOM 914 O O . ARG A 1 125 ? 12.07 17.859 4.242 1 98.81 125 ARG A O 1
ATOM 921 N N . VAL A 1 126 ? 10.312 16.531 4.18 1 98.75 126 VAL A N 1
ATOM 922 C CA . VAL A 1 126 ? 9.984 16.828 2.791 1 98.75 126 VAL A CA 1
ATOM 923 C C . VAL A 1 126 ? 8.523 17.266 2.686 1 98.75 126 VAL A C 1
ATOM 925 O O . VAL A 1 126 ? 7.691 16.875 3.506 1 98.75 126 VAL A O 1
ATOM 928 N N . ARG A 1 127 ? 8.242 18.078 1.717 1 98.75 127 ARG A N 1
ATOM 929 C CA . ARG A 1 127 ? 6.898 18.609 1.502 1 98.75 127 ARG A CA 1
ATOM 930 C C . ARG A 1 127 ? 6.473 18.453 0.047 1 98.75 127 ARG A C 1
ATOM 932 O O . ARG A 1 127 ? 7.316 18.375 -0.848 1 98.75 127 ARG A O 1
ATOM 939 N N . GLY A 1 128 ? 5.223 18.328 -0.114 1 98.62 128 GLY A N 1
ATOM 940 C CA . GLY A 1 128 ? 4.625 18.25 -1.437 1 98.62 128 GLY A CA 1
ATOM 941 C C . GLY A 1 128 ? 3.113 18.375 -1.418 1 98.62 128 GLY A C 1
ATOM 942 O O . GLY A 1 128 ? 2.531 18.75 -0.4 1 98.62 128 GLY A O 1
ATOM 943 N N . ALA A 1 129 ? 2.512 18.156 -2.576 1 98.75 129 ALA A N 1
ATOM 944 C CA . ALA A 1 129 ? 1.059 18.156 -2.734 1 98.75 129 ALA A CA 1
ATOM 945 C C . ALA A 1 129 ? 0.594 16.984 -3.594 1 98.75 129 ALA A C 1
ATOM 947 O O . ALA A 1 129 ? 1.35 16.484 -4.426 1 98.75 129 ALA A O 1
ATOM 948 N N . ALA A 1 130 ? -0.526 16.609 -3.287 1 98.75 130 ALA A N 1
ATOM 949 C CA . ALA A 1 130 ? -1.186 15.594 -4.109 1 98.75 130 ALA A CA 1
ATOM 950 C C . ALA A 1 130 ? -2.66 15.93 -4.312 1 98.75 130 ALA A C 1
ATOM 952 O O . ALA A 1 130 ? -3.279 16.578 -3.463 1 98.75 130 ALA A O 1
ATOM 953 N N . CYS A 1 131 ? -3.199 15.5 -5.492 1 98.62 131 CYS A N 1
ATOM 954 C CA . CYS A 1 131 ? -4.609 15.727 -5.797 1 98.62 131 CYS A CA 1
ATOM 955 C C . CYS A 1 131 ? -5.352 14.398 -5.938 1 98.62 131 CYS A C 1
ATOM 957 O O . CYS A 1 131 ? -4.777 13.406 -6.375 1 98.62 131 CYS A O 1
ATOM 959 N N . ARG A 1 132 ? -6.621 14.445 -5.641 1 97.31 132 ARG A N 1
ATOM 960 C CA . ARG A 1 132 ? -7.484 13.281 -5.801 1 97.31 132 ARG A CA 1
ATOM 961 C C . ARG A 1 132 ? -7.973 13.156 -7.238 1 97.31 132 ARG A C 1
ATOM 963 O O . ARG A 1 132 ? -8.453 14.125 -7.828 1 97.31 132 ARG A O 1
ATOM 970 N N . ASN A 1 133 ? -7.789 1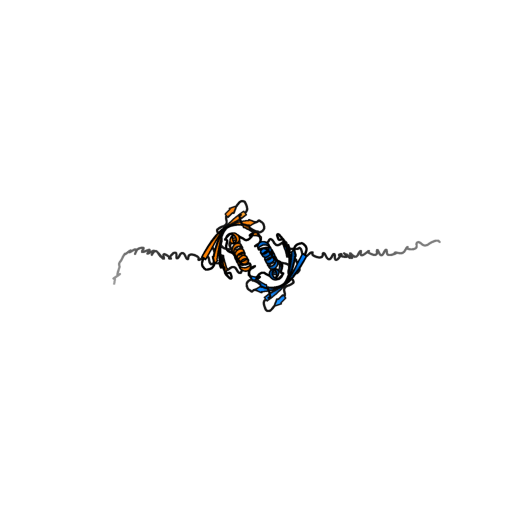1.977 -7.75 1 95.38 133 ASN A N 1
ATOM 971 C CA . ASN A 1 133 ? -8.281 11.672 -9.086 1 95.38 133 ASN A CA 1
ATOM 972 C C . ASN A 1 133 ? -9.766 11.344 -9.078 1 95.38 133 ASN A C 1
ATOM 974 O O . ASN A 1 133 ? -10.359 11.133 -8.016 1 95.38 133 ASN A O 1
ATOM 978 N N . ASP A 1 134 ? -10.359 11.203 -10.203 1 93.81 134 ASP A N 1
ATOM 979 C CA . ASP A 1 134 ? -11.773 10.883 -10.328 1 93.81 134 ASP A CA 1
ATOM 980 C C . ASP A 1 134 ? -12.086 9.5 -9.758 1 93.81 134 ASP A C 1
ATOM 982 O O . ASP A 1 134 ? -13.18 9.266 -9.25 1 93.81 134 ASP A O 1
ATOM 986 N N . ASP A 1 135 ? -11.141 8.625 -9.852 1 90.94 135 ASP A N 1
ATOM 987 C CA . ASP A 1 135 ? -11.352 7.266 -9.367 1 90.94 135 ASP A CA 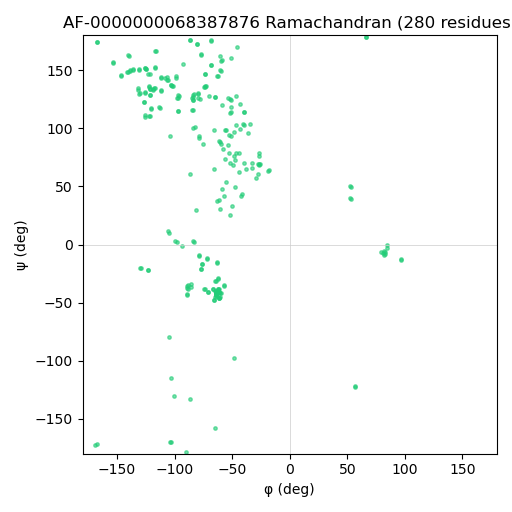1
ATOM 988 C C . ASP A 1 135 ? -11.109 7.176 -7.863 1 90.94 135 ASP A C 1
ATOM 990 O O . ASP A 1 135 ? -11.156 6.086 -7.289 1 90.94 135 ASP A O 1
ATOM 994 N N . GLY A 1 136 ? -10.797 8.289 -7.23 1 92.44 136 GLY A N 1
ATOM 995 C CA . GLY A 1 136 ? -10.625 8.336 -5.785 1 92.44 136 GLY A CA 1
ATOM 996 C C . GLY A 1 136 ? -9.172 8.227 -5.352 1 92.44 136 GLY A C 1
ATOM 997 O O . GLY A 1 136 ? -8.852 8.477 -4.188 1 92.44 136 GLY A O 1
ATOM 998 N N . SER A 1 137 ? -8.25 7.848 -6.266 1 94.25 137 SER A N 1
ATOM 999 C CA . SER A 1 137 ? -6.84 7.715 -5.91 1 94.25 137 SER A CA 1
ATOM 1000 C C . SER A 1 137 ? -6.16 9.078 -5.824 1 94.25 137 SER A C 1
ATOM 1002 O O . SER A 1 137 ? -6.738 10.094 -6.219 1 94.25 137 SER A O 1
ATOM 1004 N N . TRP A 1 138 ? -5.027 9.109 -5.199 1 96.88 138 TRP A N 1
ATOM 1005 C CA . TRP A 1 138 ? -4.242 10.328 -5.059 1 96.88 138 TRP A CA 1
ATOM 1006 C C . TRP A 1 138 ? -3.025 10.297 -5.98 1 96.88 138 TRP A C 1
ATOM 1008 O O . TRP A 1 138 ? -2.371 9.266 -6.125 1 96.88 138 TRP A O 1
ATOM 1018 N N . SER A 1 139 ? -2.715 11.43 -6.539 1 96.88 139 SER A N 1
ATOM 1019 C CA . SER A 1 139 ? -1.512 11.594 -7.348 1 96.88 139 SER A CA 1
ATOM 1020 C C . SER A 1 139 ? -0.716 12.82 -6.918 1 96.88 139 SER A C 1
ATOM 1022 O O . SER A 1 139 ? -1.274 13.906 -6.773 1 96.88 139 SER A O 1
ATOM 1024 N N . PRO A 1 140 ? 0.612 12.602 -6.707 1 97.19 140 PRO A N 1
ATOM 1025 C CA . PRO A 1 140 ? 1.438 13.766 -6.371 1 97.19 140 PRO A CA 1
ATOM 1026 C C . PRO A 1 140 ? 1.486 14.797 -7.492 1 97.19 140 PRO A C 1
ATOM 1028 O O . PRO A 1 140 ? 1.49 14.43 -8.672 1 97.19 140 PRO A O 1
ATOM 1031 N N . LEU A 1 141 ? 1.535 16.141 -7.023 1 93.12 141 LEU A N 1
ATOM 1032 C CA . LEU A 1 141 ? 1.826 17.219 -7.977 1 93.12 141 LEU A CA 1
ATOM 1033 C C . LEU A 1 141 ? 3.328 17.344 -8.203 1 93.12 141 LEU A C 1
ATOM 1035 O O . LEU A 1 141 ? 4.102 17.453 -7.25 1 93.12 141 LEU A O 1
ATOM 1039 N N . ILE A 1 142 ? 3.771 16.766 -9.391 1 75.94 142 ILE A N 1
ATOM 1040 C CA . ILE A 1 142 ? 5.207 16.781 -9.641 1 75.94 142 ILE A CA 1
ATOM 1041 C C . ILE A 1 142 ? 5.578 18.031 -10.445 1 75.94 142 ILE A C 1
ATOM 1043 O O . ILE A 1 142 ? 4.766 18.531 -11.219 1 75.94 142 ILE A O 1
ATOM 1047 N N . MET B 1 1 ? -56.688 66.125 84.938 1 27.91 1 MET B N 1
ATOM 1048 C CA . MET B 1 1 ? -56.625 66.625 83.562 1 27.91 1 MET B CA 1
ATOM 1049 C C . MET B 1 1 ? -56.062 65.625 82.562 1 27.91 1 MET B C 1
ATOM 1051 O O . MET B 1 1 ? -56.344 65.625 81.375 1 27.91 1 MET B O 1
ATOM 1055 N N . ARG B 1 2 ? -54.906 64.875 83.062 1 28.59 2 ARG B N 1
ATOM 1056 C CA . ARG B 1 2 ? -53.844 64.625 82.125 1 28.59 2 ARG B CA 1
ATOM 1057 C C . ARG B 1 2 ? -54.312 63.719 81 1 28.59 2 ARG B C 1
ATOM 1059 O O . ARG B 1 2 ? -55.312 63.031 81.125 1 28.59 2 ARG B O 1
ATOM 1066 N N . SER B 1 3 ? -53.156 63.062 80.375 1 33.22 3 SER B N 1
ATOM 1067 C CA . SER B 1 3 ? -52.531 63.031 79.062 1 33.22 3 SER B CA 1
ATOM 1068 C C . SER B 1 3 ? -53.125 61.906 78.188 1 33.22 3 SER B C 1
ATOM 1070 O O . SER B 1 3 ? -53.719 60.969 78.75 1 33.22 3 SER B O 1
ATOM 1072 N N . LEU B 1 4 ? -52.562 61.812 77 1 39.12 4 LEU B N 1
ATOM 1073 C CA . LEU B 1 4 ? -52.594 61.75 75.562 1 39.12 4 LEU B CA 1
ATOM 1074 C C . LEU B 1 4 ? -52.375 60.344 75.062 1 39.12 4 LEU B C 1
ATOM 1076 O O . LEU B 1 4 ? -51.344 59.719 75.312 1 39.12 4 LEU B O 1
ATOM 1080 N N . VAL B 1 5 ? -53.406 59.562 74.812 1 51.88 5 VAL B N 1
ATOM 1081 C CA . VAL B 1 5 ? -53.5 58.188 74.25 1 51.88 5 VAL B CA 1
ATOM 1082 C C . VAL B 1 5 ? -52.938 58.156 72.875 1 51.88 5 VAL B C 1
ATOM 1084 O O . VAL B 1 5 ? -53.156 57.188 72.125 1 51.88 5 VAL B O 1
ATOM 1087 N N . SER B 1 6 ? -51.75 59.156 72.5 1 42.19 6 SER B N 1
ATOM 1088 C CA . SER B 1 6 ? -51.688 59.25 71.062 1 42.19 6 SER B CA 1
ATOM 1089 C C . SER B 1 6 ? -51.406 57.875 70.438 1 42.19 6 SER B C 1
ATOM 1091 O O . SER B 1 6 ? -50.812 57 71.125 1 42.19 6 SER B O 1
ATOM 1093 N N . ARG B 1 7 ? -51.688 57.719 69.062 1 47.72 7 ARG B N 1
ATOM 1094 C CA . ARG B 1 7 ? -52.031 56.844 67.938 1 47.72 7 ARG B CA 1
ATOM 1095 C C . ARG B 1 7 ? -50.75 56.25 67.312 1 47.72 7 ARG B C 1
ATOM 1097 O O . ARG B 1 7 ? -50 56.938 66.688 1 47.72 7 ARG B O 1
ATOM 1104 N N . PRO B 1 8 ? -49.875 55.438 68.062 1 47.34 8 PRO B N 1
ATOM 1105 C CA . PRO B 1 8 ? -48.625 55.25 67.312 1 47.34 8 PRO B CA 1
ATOM 1106 C C . PRO B 1 8 ? -48.844 54.781 65.875 1 47.34 8 PRO B C 1
ATOM 1108 O O . PRO B 1 8 ? -49.75 53.969 65.625 1 47.34 8 PRO B O 1
ATOM 1111 N N . ALA B 1 9 ? -48.375 55.656 64.938 1 42.06 9 ALA B N 1
ATOM 1112 C CA . ALA B 1 9 ? -48.375 55.531 63.469 1 42.06 9 ALA B CA 1
ATOM 1113 C C . ALA B 1 9 ? -47.781 54.188 63.031 1 42.06 9 ALA B C 1
ATOM 1115 O O . ALA B 1 9 ? -46.938 53.625 63.75 1 42.06 9 ALA B O 1
ATOM 1116 N N . LEU B 1 10 ? -48.094 53.812 61.812 1 41.22 10 LEU B N 1
ATOM 1117 C CA . LEU B 1 10 ? -48.219 52.75 60.812 1 41.22 10 LEU B CA 1
ATOM 1118 C C . LEU B 1 10 ? -46.875 52.438 60.156 1 41.22 10 LEU B C 1
ATOM 1120 O O . LEU B 1 10 ? -46.812 52.25 58.938 1 41.22 10 LEU B O 1
ATOM 1124 N N . LEU B 1 11 ? -45.625 52.594 60.812 1 43.78 11 LEU B N 1
ATOM 1125 C CA . LEU B 1 11 ? -44.531 52.594 59.875 1 43.78 11 LEU B CA 1
ATOM 1126 C C . LEU B 1 11 ? -44.5 51.281 59.062 1 43.78 11 LEU B C 1
ATOM 1128 O O . LEU B 1 11 ? -44.562 50.188 59.625 1 43.78 11 LEU B O 1
ATOM 1132 N N . SER B 1 12 ? -44.625 51.375 57.719 1 39.94 12 SER B N 1
ATOM 1133 C CA . SER B 1 12 ? -44.688 50.438 56.594 1 39.94 12 SER B CA 1
ATOM 1134 C C . SER B 1 12 ? -43.375 49.688 56.406 1 39.94 12 SER B C 1
ATOM 1136 O O . SER B 1 12 ? -42.312 50.312 56.281 1 39.94 12 SER B O 1
ATOM 1138 N N . ILE B 1 13 ? -43.25 48.438 56.906 1 40.47 13 ILE B N 1
ATOM 1139 C CA . ILE B 1 13 ? -42.125 47.5 56.812 1 40.47 13 ILE B CA 1
ATOM 1140 C C . ILE B 1 13 ? -41.906 47.062 55.375 1 40.47 13 ILE B C 1
ATOM 1142 O O . ILE B 1 13 ? -42.719 46.344 54.812 1 40.47 13 ILE B O 1
ATOM 1146 N N . LEU B 1 14 ? -41.5 48.062 54.469 1 38.84 14 LEU B N 1
ATOM 1147 C CA . LEU B 1 14 ? -41.25 47.625 53.094 1 38.84 14 LEU B CA 1
ATOM 1148 C C . LEU B 1 14 ? -40.156 46.562 53.031 1 38.84 14 LEU B C 1
ATOM 1150 O O . LEU B 1 14 ? -39.031 46.812 53.375 1 38.84 14 LEU B O 1
ATOM 1154 N N . CYS B 1 15 ? -40.469 45.25 53.188 1 37.31 15 CYS B N 1
ATOM 1155 C CA . CYS B 1 15 ? -39.594 44.094 53.031 1 37.31 15 CYS B CA 1
ATOM 1156 C C . CYS B 1 15 ? -39 44.031 51.656 1 37.31 15 CYS B C 1
ATOM 1158 O O . CYS B 1 15 ? -39.719 43.906 50.656 1 37.31 15 CYS B O 1
ATOM 1160 N N . VAL B 1 16 ? -37.875 44.812 51.375 1 41 16 VAL B N 1
ATOM 1161 C CA . VAL B 1 16 ? -37.062 44.781 50.188 1 41 16 VAL B CA 1
ATOM 1162 C C . VAL B 1 16 ? -36.688 43.344 49.844 1 41 16 VAL B C 1
ATOM 1164 O O . VAL B 1 16 ? -36.062 42.656 50.656 1 41 16 VAL B O 1
ATOM 1167 N N . SER B 1 17 ? -37.438 42.656 48.906 1 38.47 17 SER B N 1
ATOM 1168 C CA . SER B 1 17 ? -37.188 41.375 48.25 1 38.47 17 SER B CA 1
ATOM 1169 C C . SER B 1 17 ? -35.812 41.312 47.594 1 38.47 17 SER B C 1
ATOM 1171 O O . SER B 1 17 ? -35.5 42.156 46.75 1 38.47 17 SER B O 1
ATOM 1173 N N . MET B 1 18 ? -34.781 40.781 48.281 1 37.44 18 MET B N 1
ATOM 1174 C CA . MET B 1 18 ? -33.438 40.438 47.781 1 37.44 18 MET B CA 1
ATOM 1175 C C . MET B 1 18 ? -33.531 39.562 46.562 1 37.44 18 MET B C 1
ATOM 1177 O O . MET B 1 18 ? -34.062 38.469 46.625 1 37.44 18 MET B O 1
ATOM 1181 N N . LEU B 1 19 ? -33.812 40.188 45.375 1 37.22 19 LEU B N 1
ATOM 1182 C CA . LEU B 1 19 ? -33.688 39.5 44.094 1 37.22 19 LEU B CA 1
ATOM 1183 C C . LEU B 1 19 ? -32.281 38.938 43.906 1 37.22 19 LEU B C 1
ATOM 1185 O O . LEU B 1 19 ? -31.312 39.656 43.812 1 37.22 19 LEU B O 1
ATOM 1189 N N . SER B 1 20 ? -31.922 37.844 44.625 1 38.69 20 SER B N 1
ATOM 1190 C CA . SER B 1 20 ? -30.672 37.125 44.375 1 38.69 20 SER B CA 1
ATOM 1191 C C . SER B 1 20 ? -30.516 36.75 42.906 1 38.69 20 SER B C 1
ATOM 1193 O O . SER B 1 20 ? -31.266 35.906 42.406 1 38.69 20 SER B O 1
ATOM 1195 N N . ALA B 1 21 ? -30.281 37.75 42.031 1 37.41 21 ALA B N 1
ATOM 1196 C CA . ALA B 1 21 ? -29.953 37.406 40.656 1 37.41 21 ALA B CA 1
ATOM 1197 C C . ALA B 1 21 ? -28.812 36.375 40.594 1 37.41 21 ALA B C 1
ATOM 1199 O O . ALA B 1 21 ? -27.891 36.438 41.406 1 37.41 21 ALA B O 1
ATOM 1200 N N . CYS B 1 22 ? -29.031 35.188 39.906 1 35.16 22 CYS B N 1
ATOM 1201 C CA . CYS B 1 22 ? -28.281 34.062 39.375 1 35.16 22 CYS B CA 1
ATOM 1202 C C . CYS B 1 22 ? -27.094 34.531 38.531 1 35.16 22 CYS B C 1
ATOM 1204 O O . CYS B 1 22 ? -27.266 34.938 37.375 1 35.16 22 CYS B O 1
ATOM 1206 N N . THR B 1 23 ? -26.375 35.688 38.781 1 39 23 THR B N 1
ATOM 1207 C CA . THR B 1 23 ? -25.391 35.812 37.719 1 39 23 THR B CA 1
ATOM 1208 C C . THR B 1 23 ? -24.438 34.625 37.719 1 39 23 THR B C 1
ATOM 1210 O O . THR B 1 23 ? -23.859 34.281 38.75 1 39 23 THR B O 1
ATOM 1213 N N . THR B 1 24 ? -24.703 33.469 37 1 37.72 24 THR B N 1
ATOM 1214 C CA . THR B 1 24 ? -23.828 32.375 36.594 1 37.72 24 THR B CA 1
ATOM 1215 C C . THR B 1 24 ? -22.547 32.906 35.969 1 37.72 24 THR B C 1
ATOM 1217 O O . THR B 1 24 ? -22.578 33.438 34.844 1 37.72 24 THR B O 1
ATOM 1220 N N . THR B 1 25 ? -21.844 33.844 36.562 1 39.44 25 THR B N 1
ATOM 1221 C CA . THR B 1 25 ? -20.625 34.156 35.812 1 39.44 25 THR B CA 1
ATOM 1222 C C . THR B 1 25 ? -19.75 32.938 35.656 1 39.44 25 THR B C 1
ATOM 1224 O O . THR B 1 25 ? -19.094 32.5 36.625 1 39.44 25 THR B O 1
ATOM 1227 N N . GLY B 1 26 ? -20.188 31.719 35.25 1 36.09 26 GLY B N 1
ATOM 1228 C CA . GLY B 1 26 ? -19.219 30.672 35.031 1 36.09 26 GLY B CA 1
ATOM 1229 C C . GLY B 1 26 ? -18.047 31.125 34.188 1 36.09 26 GLY B C 1
ATOM 1230 O O . GLY B 1 26 ? -18.234 31.531 33.031 1 36.09 26 GLY B O 1
ATOM 1231 N N . THR B 1 27 ? -17.109 31.891 34.75 1 40.41 27 THR B N 1
ATOM 1232 C CA . THR B 1 27 ? -15.844 32.094 34.031 1 40.41 27 THR B CA 1
ATOM 1233 C C . THR B 1 27 ? -15.305 30.75 33.5 1 40.41 27 THR B C 1
ATOM 1235 O O . THR B 1 27 ? -14.977 29.859 34.281 1 40.41 27 THR B O 1
ATOM 1238 N N . ARG B 1 28 ? -15.828 30.188 32.375 1 40.72 28 ARG B N 1
ATOM 1239 C CA . ARG B 1 28 ? -15.156 29.078 31.734 1 40.72 28 ARG B CA 1
ATOM 1240 C C . ARG B 1 28 ? -13.68 29.391 31.5 1 40.72 28 ARG B C 1
ATOM 1242 O O . ARG B 1 28 ? -13.336 30.375 30.859 1 40.72 28 ARG B O 1
ATOM 1249 N N . PRO B 1 29 ? -12.82 29 32.438 1 40.12 29 PRO B N 1
ATOM 1250 C CA . PRO B 1 29 ? -11.453 29.016 31.906 1 40.12 29 PRO B CA 1
ATOM 1251 C C . PRO B 1 29 ? -11.367 28.422 30.5 1 40.12 29 PRO B C 1
ATOM 1253 O O . PRO B 1 29 ? -12.047 27.438 30.203 1 40.12 29 PRO B O 1
ATOM 1256 N N . ALA B 1 30 ? -11.336 29.25 29.453 1 38.81 30 ALA B N 1
ATOM 1257 C CA . ALA B 1 30 ? -10.945 28.75 28.141 1 38.81 30 ALA B CA 1
ATOM 1258 C C . ALA B 1 30 ? -9.758 27.812 28.25 1 38.81 30 ALA B C 1
ATOM 1260 O O . ALA B 1 30 ? -8.609 28.25 28.391 1 38.81 30 ALA B O 1
ATOM 1261 N N . GLY B 1 31 ? -9.719 26.922 29.234 1 37.44 31 GLY B N 1
ATOM 1262 C CA . GLY B 1 31 ? -8.711 25.922 28.938 1 37.44 31 GLY B CA 1
ATOM 1263 C C . GLY B 1 31 ? -8.688 25.516 27.469 1 37.44 31 GLY B C 1
ATOM 1264 O O . GLY B 1 31 ? -9.68 25 26.953 1 37.44 31 GLY B O 1
ATOM 1265 N N . GLY B 1 32 ? -8.258 26.391 26.609 1 35.19 32 GLY B N 1
ATOM 1266 C CA . GLY B 1 32 ? -7.875 25.859 25.312 1 35.19 32 GLY B CA 1
ATOM 1267 C C . GLY B 1 32 ? -7.379 24.422 25.375 1 35.19 32 GLY B C 1
ATOM 1268 O O . GLY B 1 32 ? -6.289 24.172 25.891 1 35.19 32 GLY B O 1
ATOM 1269 N N . SER B 1 33 ? -8.141 23.516 25.859 1 40.25 33 SER B N 1
ATOM 1270 C CA . SER B 1 33 ? -7.742 22.172 25.5 1 40.25 33 SER B CA 1
ATOM 1271 C C . SER B 1 33 ? -7.109 22.141 24.109 1 40.25 33 SER B C 1
ATOM 1273 O O . SER B 1 33 ? -7.777 22.406 23.109 1 40.25 33 SER B O 1
ATOM 1275 N N . LEU B 1 34 ? -5.949 22.672 23.938 1 37.31 34 LEU B N 1
ATOM 1276 C CA . LEU B 1 34 ? -5.152 22.266 22.781 1 37.31 34 LEU B CA 1
ATOM 1277 C C . LEU B 1 34 ? -5.52 20.844 22.344 1 37.31 34 LEU B C 1
ATOM 1279 O O . LEU B 1 34 ? -5.355 19.891 23.109 1 37.31 34 LEU B O 1
ATOM 1283 N N . PHE B 1 35 ? -6.652 20.562 21.828 1 40.88 35 PHE B N 1
ATOM 1284 C CA . PHE B 1 35 ? -6.922 19.375 21.031 1 40.88 35 PHE B CA 1
ATOM 1285 C C . PHE B 1 35 ? -5.625 18.766 20.516 1 40.88 35 PHE B C 1
ATOM 1287 O O . PHE B 1 35 ? -4.926 19.359 19.703 1 40.88 35 PHE B O 1
ATOM 1294 N N . GLY B 1 36 ? -4.809 18.328 21.312 1 44.78 36 GLY B N 1
ATOM 1295 C CA . GLY B 1 36 ? -3.791 17.422 20.828 1 44.78 36 GLY B CA 1
ATOM 1296 C C . GLY B 1 36 ? -4.242 16.625 19.609 1 44.78 36 GLY B C 1
ATOM 1297 O O . GLY B 1 36 ? -5.152 15.797 19.719 1 44.78 36 GLY B O 1
ATOM 1298 N N . ARG B 1 37 ? -4.414 17.266 18.438 1 51.44 37 ARG B N 1
ATOM 1299 C CA . ARG B 1 37 ? -4.699 16.469 17.25 1 51.44 37 ARG B CA 1
ATOM 1300 C C . ARG B 1 37 ? -4.133 15.055 17.375 1 51.44 37 ARG B C 1
ATOM 1302 O O . ARG B 1 37 ? -2.916 14.867 17.406 1 51.44 37 ARG B O 1
ATOM 1309 N N . SER B 1 38 ? -4.82 14.125 18.141 1 56.59 38 SER B N 1
ATOM 1310 C CA . SER B 1 38 ? -4.453 12.742 18.422 1 56.59 38 SER B CA 1
ATOM 1311 C C . SER B 1 38 ? -3.887 12.055 17.188 1 56.59 38 SER B C 1
ATOM 1313 O O . SER B 1 38 ? -4.508 12.078 16.125 1 56.59 38 SER B O 1
ATOM 1315 N N . ALA B 1 39 ? -2.609 11.961 17.266 1 61.94 39 ALA B N 1
ATOM 1316 C CA . ALA B 1 39 ? -1.962 11.102 16.281 1 61.94 39 ALA B CA 1
ATOM 1317 C C . ALA B 1 39 ? -2.789 9.844 16.031 1 61.94 39 ALA B C 1
ATOM 1319 O O . ALA B 1 39 ? -3.346 9.258 16.953 1 61.94 39 ALA B O 1
ATOM 1320 N N . GLN B 1 40 ? -3.346 9.641 14.852 1 63.12 40 GLN B N 1
ATOM 1321 C CA . GLN B 1 40 ? -4.086 8.438 14.484 1 63.12 40 GLN B CA 1
ATOM 1322 C C . GLN B 1 40 ? -3.139 7.289 14.148 1 63.12 40 GLN B C 1
ATOM 1324 O O . GLN B 1 40 ? -2.414 7.348 13.148 1 63.12 40 GLN B O 1
ATOM 1329 N N . PRO B 1 41 ? -2.836 6.441 15.328 1 54.72 41 PRO B N 1
ATOM 1330 C CA . PRO B 1 41 ? -2.141 5.234 14.875 1 54.72 41 PRO B CA 1
ATOM 1331 C C . PRO B 1 41 ? -2.916 4.473 13.805 1 54.72 41 PRO B C 1
ATOM 1333 O O . PRO B 1 41 ? -4.129 4.289 13.93 1 54.72 41 PRO B O 1
ATOM 1336 N N . SER B 1 42 ? -2.582 4.637 12.484 1 60.53 42 SER B N 1
ATOM 1337 C CA . SER B 1 42 ? -3.297 3.891 11.453 1 60.53 42 SER B CA 1
ATOM 1338 C C . SER B 1 42 ? -2.707 2.496 11.273 1 60.53 42 SER B C 1
ATOM 1340 O O . SER B 1 42 ? -1.486 2.326 11.297 1 60.53 42 SER B O 1
ATOM 1342 N N . THR B 1 43 ? -3.533 1.467 11.586 1 67.25 43 THR B N 1
ATOM 1343 C CA . THR B 1 43 ? -3.143 0.093 11.297 1 67.25 43 THR B CA 1
ATOM 1344 C C . THR B 1 43 ? -2.719 -0.046 9.836 1 67.25 43 THR B C 1
ATOM 1346 O O . THR B 1 43 ? -3.506 0.228 8.922 1 67.25 43 THR B O 1
ATOM 1349 N N . PRO B 1 44 ? -1.431 -0.326 9.672 1 78.12 44 PRO B N 1
ATOM 1350 C CA . PRO B 1 44 ? -0.962 -0.458 8.289 1 78.12 44 PRO B CA 1
ATOM 1351 C C . PRO B 1 44 ? -1.595 -1.643 7.562 1 78.12 44 PRO B C 1
ATOM 1353 O O . PRO B 1 44 ? -1.616 -2.756 8.094 1 78.12 44 PRO B O 1
ATOM 1356 N N . PHE B 1 45 ? -2.172 -1.398 6.414 1 86.62 45 PHE B N 1
ATOM 1357 C CA . PHE B 1 45 ? -2.865 -2.471 5.707 1 86.62 45 PHE B CA 1
ATOM 1358 C C . PHE B 1 45 ? -1.906 -3.223 4.793 1 86.62 45 PHE B C 1
ATOM 1360 O O . PHE B 1 45 ? -1.918 -4.457 4.75 1 86.62 45 PHE B O 1
ATOM 1367 N N . LEU B 1 46 ? -0.978 -2.537 4.137 1 93.25 46 LEU B N 1
ATOM 1368 C CA . LEU B 1 46 ? -0.063 -3.244 3.246 1 93.25 46 LEU B CA 1
ATOM 1369 C C . LEU B 1 46 ? 1.167 -3.73 4.008 1 93.25 46 LEU B C 1
ATOM 1371 O O . LEU B 1 46 ? 1.679 -4.816 3.736 1 93.25 46 LEU B O 1
ATOM 1375 N N . ALA B 1 47 ? 1.529 -2.92 4.926 1 92.62 47 ALA B N 1
ATOM 1376 C CA . ALA B 1 47 ? 2.736 -3.273 5.668 1 92.62 47 ALA B CA 1
ATOM 1377 C C . ALA B 1 47 ? 2.551 -4.59 6.422 1 92.62 47 ALA B C 1
ATOM 1379 O O . ALA B 1 47 ? 3.5 -5.359 6.578 1 92.62 47 ALA B O 1
ATOM 1380 N N . ASN B 1 48 ? 1.324 -4.887 6.805 1 94.06 48 ASN B N 1
ATOM 1381 C CA . ASN B 1 48 ? 1.049 -6.102 7.562 1 94.06 48 ASN B CA 1
ATOM 1382 C C . ASN B 1 48 ? 1.182 -7.348 6.688 1 94.06 48 ASN B C 1
ATOM 1384 O O . ASN B 1 48 ? 1.239 -8.469 7.203 1 94.06 48 ASN B O 1
ATOM 1388 N N . LEU B 1 49 ? 1.27 -7.141 5.422 1 96.75 49 LEU B N 1
ATOM 1389 C CA . LEU B 1 49 ? 1.502 -8.266 4.527 1 96.75 49 LEU B CA 1
ATOM 1390 C C . LEU B 1 49 ? 2.973 -8.672 4.531 1 96.75 49 LEU B C 1
ATOM 1392 O O . LEU B 1 49 ? 3.352 -9.664 3.906 1 96.75 49 LEU B O 1
ATOM 1396 N N . GLN B 1 50 ? 3.809 -7.914 5.117 1 93.56 50 GLN B N 1
ATOM 1397 C CA . GLN B 1 50 ? 5.215 -8.258 5.309 1 93.56 50 GLN B CA 1
ATOM 1398 C C . GLN B 1 50 ? 5.871 -8.648 3.988 1 93.56 50 GLN B C 1
ATOM 1400 O O . GLN B 1 50 ? 6.512 -9.695 3.898 1 93.56 50 GLN B O 1
ATOM 1405 N N . GLY B 1 51 ? 5.699 -7.828 2.969 1 95.31 51 GLY B N 1
ATOM 1406 C CA . GLY B 1 51 ? 6.309 -8.078 1.672 1 95.31 51 GLY B CA 1
ATOM 1407 C C . GLY B 1 51 ? 5.516 -9.055 0.819 1 95.31 51 GLY B C 1
ATOM 1408 O O . GLY B 1 51 ? 5.844 -9.273 -0.349 1 95.31 51 GLY B O 1
ATOM 1409 N N . GLY B 1 52 ? 4.473 -9.695 1.407 1 97.38 52 GLY B N 1
ATOM 1410 C CA . GLY B 1 52 ? 3.598 -10.594 0.668 1 97.38 52 GLY B CA 1
ATOM 1411 C C . GLY B 1 52 ? 4.301 -11.844 0.176 1 97.38 52 GLY B C 1
ATOM 1412 O O . GLY B 1 52 ? 5.516 -11.984 0.342 1 97.38 52 GLY B O 1
ATOM 1413 N N . ILE B 1 53 ? 3.533 -12.711 -0.485 1 98.5 53 ILE B N 1
ATOM 1414 C CA . ILE B 1 53 ? 4.141 -13.914 -1.049 1 98.5 53 ILE B CA 1
ATOM 1415 C C . ILE B 1 53 ? 4.914 -13.555 -2.316 1 98.5 53 ILE B C 1
ATOM 1417 O O . ILE B 1 53 ? 5.762 -14.328 -2.771 1 98.5 53 ILE B O 1
ATOM 1421 N N . VAL B 1 54 ? 4.641 -12.383 -2.885 1 98.19 54 VAL B N 1
ATOM 1422 C CA . VAL B 1 54 ? 5.406 -11.922 -4.039 1 98.19 54 VAL B CA 1
ATOM 1423 C C . VAL B 1 54 ? 6.891 -11.867 -3.684 1 98.19 54 VAL B C 1
ATOM 1425 O O . VAL B 1 54 ? 7.746 -12.117 -4.535 1 98.19 54 VAL B O 1
ATOM 1428 N N . GLY B 1 55 ? 7.141 -11.516 -2.453 1 96.12 55 GLY B N 1
ATOM 1429 C CA . GLY B 1 55 ? 8.523 -11.461 -2 1 96.12 55 GLY B CA 1
ATOM 1430 C C . GLY B 1 55 ? 9.211 -12.812 -2.025 1 96.12 55 GLY B C 1
ATOM 1431 O O . GLY B 1 55 ? 10.438 -12.891 -1.985 1 96.12 55 GLY B O 1
ATOM 1432 N N . LYS B 1 56 ? 8.484 -13.836 -2.137 1 96.75 56 LYS B N 1
ATOM 1433 C CA . LYS B 1 56 ? 9.031 -15.188 -2.133 1 96.75 56 LYS B CA 1
ATOM 1434 C C . LYS B 1 56 ? 9.164 -15.727 -3.555 1 96.75 56 LYS B C 1
ATOM 1436 O O . LYS B 1 56 ? 9.57 -16.875 -3.752 1 96.75 56 LYS B O 1
ATOM 1441 N N . SER B 1 57 ? 8.867 -14.984 -4.508 1 97.75 57 SER B N 1
ATOM 1442 C CA . SER B 1 57 ? 8.828 -15.453 -5.891 1 97.75 57 SER B CA 1
ATOM 1443 C C . SER B 1 57 ? 10.234 -15.578 -6.473 1 97.75 57 SER B C 1
ATOM 1445 O O . SER B 1 57 ? 10.438 -16.266 -7.48 1 97.75 57 SER B O 1
ATOM 1447 N N . GLY B 1 58 ? 11.148 -14.906 -5.906 1 96.88 58 GLY B N 1
ATOM 1448 C CA . GLY B 1 58 ? 12.492 -14.844 -6.465 1 96.88 58 GLY B CA 1
ATOM 1449 C C . GLY B 1 58 ? 12.609 -13.844 -7.602 1 96.88 58 GLY B C 1
ATOM 1450 O O . GLY B 1 58 ? 13.711 -13.586 -8.102 1 96.88 58 GLY B O 1
ATOM 1451 N N . VAL B 1 59 ? 11.492 -13.281 -8.031 1 97.88 59 VAL B N 1
ATOM 1452 C CA . VAL B 1 59 ? 11.508 -12.266 -9.078 1 97.88 59 VAL B CA 1
ATOM 1453 C C . VAL B 1 59 ? 11.898 -10.914 -8.484 1 97.88 59 VAL B C 1
ATOM 1455 O O . VAL B 1 59 ? 11.352 -10.492 -7.461 1 97.88 59 VAL B O 1
ATOM 1458 N N . GLU B 1 60 ? 12.867 -10.289 -9.125 1 96.5 60 GLU B N 1
ATOM 1459 C CA . GLU B 1 60 ? 13.266 -8.953 -8.68 1 96.5 60 GLU B CA 1
ATOM 1460 C C . GLU B 1 60 ? 12.273 -7.898 -9.164 1 96.5 60 GLU B C 1
ATOM 1462 O O . GLU B 1 60 ? 12 -7.801 -10.359 1 96.5 60 GLU B O 1
ATOM 1467 N N . LEU B 1 61 ? 11.734 -7.102 -8.203 1 96.69 61 LEU B N 1
ATOM 1468 C CA . LEU B 1 61 ? 10.812 -6.012 -8.508 1 96.69 61 LEU B CA 1
ATOM 1469 C C . LEU B 1 61 ? 11.406 -4.668 -8.102 1 96.69 61 LEU B C 1
ATOM 1471 O O . LEU B 1 61 ? 12.016 -4.555 -7.031 1 96.69 61 LEU B O 1
ATOM 1475 N N . ASP B 1 62 ? 11.273 -3.699 -9.023 1 95.06 62 ASP B N 1
ATOM 1476 C CA . ASP B 1 62 ? 11.578 -2.361 -8.523 1 95.06 62 ASP B CA 1
ATOM 1477 C C . ASP B 1 62 ? 10.516 -1.902 -7.516 1 95.06 62 ASP B C 1
ATOM 1479 O O . ASP B 1 62 ? 9.523 -2.6 -7.289 1 95.06 62 ASP B O 1
ATOM 1483 N N . ARG B 1 63 ? 10.664 -0.741 -6.895 1 93.69 63 ARG B N 1
ATOM 1484 C CA . ARG B 1 63 ? 9.812 -0.283 -5.801 1 93.69 63 ARG B CA 1
ATOM 1485 C C . ARG B 1 63 ? 8.383 -0.065 -6.273 1 93.69 63 ARG B C 1
ATOM 1487 O O . ARG B 1 63 ? 7.43 -0.427 -5.582 1 93.69 63 ARG B O 1
ATOM 1494 N N . GLY B 1 64 ? 8.203 0.553 -7.383 1 94 64 GLY B N 1
ATOM 1495 C CA . GLY B 1 64 ? 6.871 0.774 -7.93 1 94 64 GLY B CA 1
ATOM 1496 C C . GLY B 1 64 ? 6.125 -0.514 -8.219 1 94 64 GLY B C 1
ATOM 1497 O O . GLY B 1 64 ? 4.953 -0.653 -7.855 1 94 64 GLY B O 1
ATOM 1498 N N . ASP B 1 65 ? 6.848 -1.455 -8.852 1 95.5 65 ASP B N 1
ATOM 1499 C CA . ASP B 1 65 ? 6.23 -2.742 -9.156 1 95.5 65 ASP B CA 1
ATOM 1500 C C . ASP B 1 65 ? 5.918 -3.521 -7.879 1 95.5 65 ASP B C 1
ATOM 1502 O O . ASP B 1 65 ? 4.895 -4.203 -7.797 1 95.5 65 ASP B O 1
ATOM 1506 N N . GLN B 1 66 ? 6.801 -3.445 -6.902 1 95.81 66 GLN B N 1
ATOM 1507 C CA . GLN B 1 66 ? 6.555 -4.109 -5.625 1 95.81 66 GLN B CA 1
ATOM 1508 C C . GLN B 1 66 ? 5.289 -3.576 -4.965 1 95.81 66 GLN B C 1
ATOM 1510 O O . GLN B 1 66 ? 4.484 -4.348 -4.438 1 95.81 66 GLN B O 1
ATOM 1515 N N . THR B 1 67 ? 5.113 -2.303 -5.023 1 95.38 67 THR B N 1
ATOM 1516 C CA . THR B 1 67 ? 3.928 -1.688 -4.438 1 95.38 67 THR B CA 1
ATOM 1517 C C . THR B 1 67 ? 2.666 -2.16 -5.156 1 95.38 67 THR B C 1
ATOM 1519 O O . THR B 1 67 ? 1.678 -2.521 -4.512 1 95.38 67 THR B O 1
ATOM 1522 N N . LYS B 1 68 ? 2.73 -2.225 -6.465 1 96.12 68 LYS B N 1
ATOM 1523 C CA . LYS B 1 68 ? 1.586 -2.691 -7.242 1 96.12 68 LYS B CA 1
ATOM 1524 C C . LYS B 1 68 ? 1.271 -4.152 -6.934 1 96.12 68 LYS B C 1
ATOM 1526 O O . LYS B 1 68 ? 0.105 -4.527 -6.789 1 96.12 68 LYS B O 1
ATOM 1531 N N . ALA B 1 69 ? 2.291 -4.914 -6.82 1 97.12 69 ALA B N 1
ATOM 1532 C CA . ALA B 1 69 ? 2.123 -6.34 -6.547 1 97.12 69 ALA B CA 1
ATOM 1533 C C . ALA B 1 69 ? 1.512 -6.566 -5.164 1 97.12 69 ALA B C 1
ATOM 1535 O O . ALA B 1 69 ? 0.589 -7.371 -5.012 1 97.12 69 ALA B O 1
ATOM 1536 N N . LEU B 1 70 ? 2.076 -5.883 -4.164 1 97.06 70 LEU B N 1
ATOM 1537 C CA . LEU B 1 70 ? 1.569 -6.02 -2.805 1 97.06 70 LEU B CA 1
ATOM 1538 C C . LEU B 1 70 ? 0.121 -5.551 -2.713 1 97.06 70 LEU B C 1
ATOM 1540 O O . LEU B 1 70 ? -0.69 -6.164 -2.014 1 97.06 70 LEU B O 1
ATOM 1544 N N . GLU B 1 71 ? -0.198 -4.5 -3.414 1 96.5 71 GLU B N 1
ATOM 1545 C CA . GLU B 1 71 ? -1.575 -4.016 -3.459 1 96.5 71 GLU B CA 1
ATOM 1546 C C . GLU B 1 71 ? -2.502 -5.055 -4.082 1 96.5 71 GLU B C 1
ATOM 1548 O O . GLU B 1 71 ? -3.627 -5.25 -3.613 1 96.5 71 GLU B O 1
ATOM 1553 N N . ALA B 1 72 ? -2.025 -5.648 -5.117 1 97.25 72 ALA B N 1
ATOM 1554 C CA . ALA B 1 72 ? -2.828 -6.699 -5.742 1 97.25 72 ALA B CA 1
ATOM 1555 C C . ALA B 1 72 ? -3.076 -7.852 -4.773 1 97.25 72 ALA B C 1
ATOM 1557 O O . ALA B 1 72 ? -4.176 -8.406 -4.73 1 97.25 72 ALA B O 1
ATOM 1558 N N . GLU B 1 73 ? -2.076 -8.188 -3.979 1 97.94 73 GLU B N 1
ATOM 1559 C CA . GLU B 1 73 ? -2.258 -9.234 -2.979 1 97.94 73 GLU B CA 1
ATOM 1560 C C . GLU B 1 73 ? -3.297 -8.828 -1.937 1 97.94 73 GLU B C 1
ATOM 1562 O O . GLU B 1 73 ? -4.188 -9.617 -1.599 1 97.94 73 GLU B O 1
ATOM 1567 N N . TYR B 1 74 ? -3.209 -7.609 -1.497 1 97.06 74 TYR B N 1
ATOM 1568 C CA . TYR B 1 74 ? -4.188 -7.125 -0.528 1 97.06 74 TYR B CA 1
ATOM 1569 C C . TYR B 1 74 ? -5.598 -7.168 -1.106 1 97.06 74 TYR B C 1
ATOM 1571 O O . TYR B 1 74 ? -6.531 -7.633 -0.449 1 97.06 74 TYR B O 1
ATOM 1579 N N . LYS B 1 75 ? -5.785 -6.707 -2.295 1 96.31 75 LYS B N 1
ATOM 1580 C CA . LYS B 1 75 ? -7.102 -6.66 -2.922 1 96.31 75 LYS B CA 1
ATOM 1581 C C . LYS B 1 75 ? -7.664 -8.062 -3.129 1 96.31 75 LYS B C 1
ATOM 1583 O O . LYS B 1 75 ? -8.859 -8.297 -2.926 1 96.31 75 LYS B O 1
ATOM 1588 N N . ALA B 1 76 ? -6.789 -8.992 -3.533 1 97.75 76 ALA B N 1
ATOM 1589 C CA . ALA B 1 76 ? -7.242 -10.367 -3.713 1 97.75 76 ALA B CA 1
ATOM 1590 C C . ALA B 1 76 ? -7.762 -10.953 -2.402 1 97.75 76 ALA B C 1
ATOM 1592 O O . ALA B 1 76 ? -8.797 -11.617 -2.377 1 97.75 76 ALA B O 1
ATOM 1593 N N . LEU B 1 77 ? -7.09 -10.664 -1.351 1 97.62 77 LEU B N 1
ATOM 1594 C CA . LEU B 1 77 ? -7.434 -11.211 -0.044 1 97.62 77 LEU B CA 1
ATOM 1595 C C . LEU B 1 77 ? -8.68 -10.539 0.518 1 97.62 77 LEU B C 1
ATOM 1597 O O . LEU B 1 77 ? -9.547 -11.203 1.091 1 97.62 77 LEU B O 1
ATOM 1601 N N . GLU B 1 78 ? -8.734 -9.258 0.273 1 95.12 78 GLU B N 1
ATOM 1602 C CA . GLU B 1 78 ? -9.711 -8.453 0.99 1 95.12 78 GLU B CA 1
ATOM 1603 C C . GLU B 1 78 ? -11.039 -8.398 0.237 1 95.12 78 GLU B C 1
ATOM 1605 O O . GLU B 1 78 ? -12.109 -8.523 0.841 1 95.12 78 GLU B O 1
ATOM 1610 N N . THR B 1 79 ? -11.031 -8.211 -1.059 1 93.81 79 THR B N 1
ATOM 1611 C CA . THR B 1 79 ? -12.281 -7.801 -1.687 1 93.81 79 THR B CA 1
ATOM 1612 C C . THR B 1 79 ? -12.609 -8.695 -2.877 1 93.81 79 THR B C 1
ATOM 1614 O O . THR B 1 79 ? -13.758 -8.766 -3.311 1 93.81 79 THR B O 1
ATOM 1617 N N . ALA B 1 80 ? -11.641 -9.406 -3.445 1 95.81 80 ALA B N 1
ATOM 1618 C CA . ALA B 1 80 ? -11.906 -10.141 -4.68 1 95.81 80 ALA B CA 1
ATOM 1619 C C . ALA B 1 80 ? -12.766 -11.375 -4.406 1 95.81 80 ALA B C 1
ATOM 1621 O O . ALA B 1 80 ? -12.539 -12.086 -3.426 1 95.81 80 ALA B O 1
ATOM 1622 N N . PRO B 1 81 ? -13.766 -11.602 -5.262 1 96.12 81 PRO B N 1
ATOM 1623 C CA . PRO B 1 81 ? -14.477 -12.875 -5.156 1 96.12 81 PRO B CA 1
ATOM 1624 C C . PRO B 1 81 ? -13.562 -14.086 -5.332 1 96.12 81 PRO B C 1
ATOM 1626 O O . PRO B 1 81 ? -12.484 -13.969 -5.926 1 96.12 81 PRO B O 1
ATOM 1629 N N . VAL B 1 82 ? -14.062 -15.18 -4.809 1 97.06 82 VAL B N 1
ATOM 1630 C CA . VAL B 1 82 ? -13.32 -16.438 -4.898 1 97.06 82 VAL B CA 1
ATOM 1631 C C . VAL B 1 82 ? -12.953 -16.719 -6.352 1 97.06 82 VAL B C 1
ATOM 1633 O O . VAL B 1 82 ? -13.797 -16.641 -7.242 1 97.06 82 VAL B O 1
ATOM 1636 N N . GLY B 1 83 ? -11.711 -16.938 -6.574 1 97 83 GLY B N 1
ATOM 1637 C CA . GLY B 1 83 ? -11.258 -17.406 -7.875 1 97 83 GLY B CA 1
ATOM 1638 C C . GLY B 1 83 ? -11.102 -16.297 -8.891 1 97 83 GLY B C 1
ATOM 1639 O O . GLY B 1 83 ? -10.648 -16.531 -10.016 1 97 83 GLY B O 1
ATOM 1640 N N . THR B 1 84 ? -11.492 -15.078 -8.547 1 97.12 84 THR B N 1
ATOM 1641 C CA . THR B 1 84 ? -11.414 -13.953 -9.469 1 97.12 84 THR B CA 1
ATOM 1642 C C . THR B 1 84 ? -10.016 -13.344 -9.453 1 97.12 84 THR B C 1
ATOM 1644 O O . THR B 1 84 ? -9.523 -12.93 -8.398 1 97.12 84 THR B O 1
ATOM 1647 N N . PRO B 1 85 ? -9.359 -13.242 -10.562 1 97.62 85 PRO B N 1
ATOM 1648 C CA . PRO B 1 85 ? -8 -12.703 -10.602 1 97.62 85 PRO B CA 1
ATOM 1649 C C . PRO B 1 85 ? -7.961 -11.188 -10.414 1 97.62 85 PRO B C 1
ATOM 1651 O O . PRO B 1 85 ? -8.812 -10.469 -10.961 1 97.62 85 PRO B O 1
ATOM 1654 N N . VAL B 1 86 ? -7.051 -10.734 -9.594 1 97.5 86 VAL B N 1
ATOM 1655 C CA . VAL B 1 86 ? -6.664 -9.336 -9.516 1 97.5 86 VAL B CA 1
ATOM 1656 C C . VAL B 1 86 ? -5.406 -9.102 -10.359 1 97.5 86 VAL B C 1
ATOM 1658 O O . VAL B 1 86 ? -4.328 -9.594 -10.016 1 97.5 86 VAL B O 1
ATOM 1661 N N . ILE B 1 87 ? -5.559 -8.305 -11.422 1 97.06 87 ILE B N 1
ATOM 1662 C CA . ILE B 1 87 ? -4.469 -8.109 -12.375 1 97.06 87 ILE B CA 1
ATOM 1663 C C . ILE B 1 87 ? -3.74 -6.805 -12.062 1 97.06 87 ILE B C 1
ATOM 1665 O O . ILE B 1 87 ? -4.359 -5.82 -11.656 1 97.06 87 ILE B O 1
ATOM 1669 N N . TRP B 1 88 ? -2.496 -6.836 -12.266 1 96.5 88 TRP B N 1
ATOM 1670 C CA . TRP B 1 88 ? -1.691 -5.621 -12.18 1 96.5 88 TRP B CA 1
ATOM 1671 C C . TRP B 1 88 ? -0.616 -5.605 -13.258 1 96.5 88 TRP B C 1
ATOM 1673 O O . TRP B 1 88 ? -0.181 -6.656 -13.727 1 96.5 88 TRP B O 1
ATOM 1683 N N . THR B 1 89 ? -0.283 -4.426 -13.703 1 96.12 89 THR B N 1
ATOM 1684 C CA . THR B 1 89 ? 0.725 -4.219 -14.742 1 96.12 89 THR B CA 1
ATOM 1685 C C . THR B 1 89 ? 1.784 -3.227 -14.266 1 96.12 89 THR B C 1
ATOM 1687 O O . THR B 1 89 ? 1.457 -2.121 -13.828 1 96.12 89 THR B O 1
ATOM 1690 N N . GLY B 1 90 ? 3.018 -3.738 -14.305 1 95.5 90 GLY B N 1
ATOM 1691 C CA . GLY B 1 90 ? 4.145 -2.867 -14.023 1 95.5 90 GLY B CA 1
ATOM 1692 C C . GLY B 1 90 ? 4.906 -2.447 -15.266 1 95.5 90 GLY B C 1
ATOM 1693 O O . GLY B 1 90 ? 4.367 -2.486 -16.375 1 95.5 90 GLY B O 1
ATOM 1694 N N . ASP B 1 91 ? 6.098 -1.809 -14.961 1 92.69 91 ASP B N 1
ATOM 1695 C CA . ASP B 1 91 ? 6.941 -1.366 -16.078 1 92.69 91 ASP B CA 1
ATOM 1696 C C . ASP B 1 91 ? 7.586 -2.555 -16.781 1 92.69 91 ASP B C 1
ATOM 1698 O O . ASP B 1 91 ? 7.582 -2.625 -18.016 1 92.69 91 ASP B O 1
ATOM 1702 N N . ASP B 1 92 ? 8.039 -3.533 -16 1 92.12 92 ASP B N 1
ATOM 1703 C CA . ASP B 1 92 ? 8.773 -4.664 -16.578 1 92.12 92 ASP B CA 1
ATOM 1704 C C . ASP B 1 92 ? 8.086 -5.984 -16.219 1 92.12 92 ASP B C 1
ATOM 1706 O O . ASP B 1 92 ? 8.375 -7.02 -16.828 1 92.12 92 ASP B O 1
ATOM 1710 N N . VAL B 1 93 ? 7.316 -5.957 -15.188 1 97.69 93 VAL B N 1
ATOM 1711 C CA . VAL B 1 93 ? 6.652 -7.156 -14.68 1 97.69 93 VAL B CA 1
ATOM 1712 C C . VAL B 1 93 ? 5.141 -6.941 -14.664 1 97.69 93 VAL B C 1
ATOM 1714 O O . VAL B 1 93 ? 4.668 -5.836 -14.391 1 97.69 93 VAL B O 1
ATOM 1717 N N . LYS B 1 94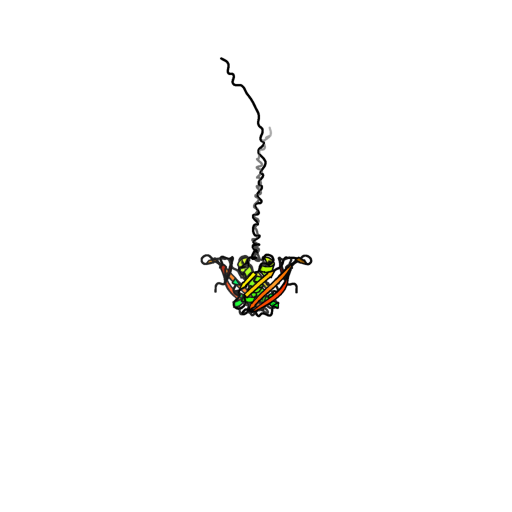 ? 4.387 -7.883 -15.078 1 97.88 94 LYS B N 1
ATOM 1718 C CA . LYS B 1 94 ? 2.943 -7.918 -14.859 1 97.88 94 LYS B CA 1
ATOM 1719 C C . LYS B 1 94 ? 2.549 -9.125 -14.008 1 97.88 94 LYS B C 1
ATOM 1721 O O . LYS B 1 94 ? 3.348 -10.047 -13.82 1 97.88 94 LYS B O 1
ATOM 1726 N N . GLY B 1 95 ? 1.27 -9.109 -13.492 1 98.12 95 GLY B N 1
ATOM 1727 C CA . GLY B 1 95 ? 0.913 -10.242 -12.648 1 98.12 95 GLY B CA 1
ATOM 1728 C C . GLY B 1 95 ? -0.574 -10.328 -12.359 1 98.12 95 GLY B C 1
ATOM 1729 O O . GLY B 1 95 ? -1.343 -9.461 -12.781 1 98.12 95 GLY B O 1
ATOM 1730 N N . GLN B 1 96 ? -0.898 -11.383 -11.719 1 98.44 96 GLN B N 1
ATOM 1731 C CA . GLN B 1 96 ? -2.254 -11.609 -11.227 1 98.44 96 GLN B CA 1
ATOM 1732 C C . GLN B 1 96 ? -2.238 -12.391 -9.914 1 98.44 96 GLN B C 1
ATOM 1734 O O . GLN B 1 96 ? -1.42 -13.289 -9.734 1 98.44 96 GLN B O 1
ATOM 1739 N N . VAL B 1 97 ? -3.193 -12.023 -9.109 1 98.69 97 VAL B N 1
ATOM 1740 C CA . VAL B 1 97 ? -3.367 -12.703 -7.824 1 98.69 97 VAL B CA 1
ATOM 1741 C C . VAL B 1 97 ? -4.77 -13.297 -7.742 1 98.69 97 VAL B C 1
ATOM 1743 O O . VAL B 1 97 ? -5.754 -12.641 -8.086 1 98.69 97 VAL B O 1
ATOM 1746 N N . VAL B 1 98 ? -4.848 -14.539 -7.316 1 98.81 98 VAL B N 1
ATOM 1747 C CA . VAL B 1 98 ? -6.125 -15.219 -7.125 1 98.81 98 VAL B CA 1
ATOM 1748 C C . VAL B 1 98 ? -6.211 -15.773 -5.703 1 98.81 98 VAL B C 1
ATOM 1750 O O . VAL B 1 98 ? -5.309 -16.484 -5.25 1 98.81 98 VAL B O 1
ATOM 1753 N N . ALA B 1 99 ? -7.312 -15.484 -5.074 1 98.69 99 ALA B N 1
ATOM 1754 C CA . ALA B 1 99 ? -7.531 -16.016 -3.734 1 98.69 99 ALA B CA 1
ATOM 1755 C C . ALA B 1 99 ? -8.664 -17.047 -3.732 1 98.69 99 ALA B C 1
ATOM 1757 O O . ALA B 1 99 ? -9.641 -16.891 -4.469 1 98.69 99 ALA B O 1
ATOM 1758 N N . ASN B 1 100 ? -8.477 -18.016 -2.939 1 98.56 100 ASN B N 1
ATOM 1759 C CA . ASN B 1 100 ? -9.484 -19.047 -2.768 1 98.56 100 ASN B CA 1
ATOM 1760 C C . ASN B 1 100 ? -10.516 -18.672 -1.71 1 98.56 100 ASN B C 1
ATOM 1762 O O . ASN B 1 100 ? -10.438 -17.578 -1.133 1 98.56 100 ASN B O 1
ATOM 1766 N N . ALA B 1 101 ? -11.5 -19.531 -1.56 1 98.19 101 ALA B N 1
ATOM 1767 C CA . ALA B 1 101 ? -12.516 -19.297 -0.533 1 98.19 101 ALA B CA 1
ATOM 1768 C C . ALA B 1 101 ? -11.883 -19.266 0.858 1 98.19 101 ALA B C 1
ATOM 1770 O O . ALA B 1 101 ? -10.883 -19.922 1.112 1 98.19 101 ALA B O 1
ATOM 1771 N N . PRO B 1 102 ? -12.555 -18.453 1.73 1 98.12 102 PRO B N 1
ATOM 1772 C CA . PRO B 1 102 ? -12.023 -18.391 3.094 1 98.12 102 PRO B CA 1
ATOM 1773 C C . PRO B 1 102 ? -12.203 -19.703 3.854 1 98.12 102 PRO B C 1
ATOM 1775 O O . PRO B 1 102 ? -13.094 -20.484 3.531 1 98.12 102 PRO B O 1
ATOM 1778 N N . TYR B 1 103 ? -11.383 -19.938 4.793 1 98.06 103 TYR B N 1
ATOM 1779 C CA . TYR B 1 103 ? -11.484 -21 5.777 1 98.06 103 TYR B CA 1
ATOM 1780 C C . TYR B 1 103 ? -11.062 -20.516 7.156 1 98.06 103 TYR B C 1
ATOM 1782 O O . TYR B 1 103 ? -10.391 -19.5 7.281 1 98.06 103 TYR B O 1
ATOM 1790 N N . GLN B 1 104 ? -11.5 -21.359 8.148 1 97 104 GLN B N 1
ATOM 1791 C CA . GLN B 1 104 ? -11.258 -20.938 9.523 1 97 104 GLN B CA 1
ATOM 1792 C C . GLN B 1 104 ? -10 -21.578 10.086 1 97 104 GLN B C 1
ATOM 1794 O O . GLN B 1 104 ? -9.805 -22.781 9.945 1 97 104 GLN B O 1
ATOM 1799 N N . VAL B 1 105 ? -9.156 -20.781 10.617 1 95.44 105 VAL B N 1
ATOM 1800 C CA . VAL B 1 105 ? -8.039 -21.234 11.445 1 95.44 105 VAL B CA 1
ATOM 1801 C C . VAL B 1 105 ? -8.133 -20.578 12.82 1 95.44 105 VAL B C 1
ATOM 1803 O O . VAL B 1 105 ? -7.906 -19.375 12.961 1 95.44 105 VAL B O 1
ATOM 1806 N N . GLY B 1 106 ? -8.453 -21.453 13.875 1 94.5 106 GLY B N 1
ATOM 1807 C CA . GLY B 1 106 ? -8.805 -20.812 15.133 1 94.5 106 GLY B CA 1
ATOM 1808 C C . GLY B 1 106 ? -9.961 -19.844 15.008 1 94.5 106 GLY B C 1
ATOM 1809 O O . GLY B 1 106 ? -11.023 -20.203 14.492 1 94.5 106 GLY B O 1
ATOM 1810 N N . ASN B 1 107 ? -9.664 -18.656 15.383 1 96 107 ASN B N 1
ATOM 1811 C CA . ASN B 1 107 ? -10.703 -17.641 15.305 1 96 107 ASN B CA 1
ATOM 1812 C C . ASN B 1 107 ? -10.484 -16.703 14.133 1 96 107 ASN B C 1
ATOM 1814 O O . ASN B 1 107 ? -11.148 -15.664 14.031 1 96 107 ASN B O 1
ATOM 1818 N N . GLN B 1 108 ? -9.547 -17.094 13.297 1 97.19 108 GLN B N 1
ATOM 1819 C CA . GLN B 1 108 ? -9.242 -16.203 12.188 1 97.19 108 GLN B CA 1
ATOM 1820 C C . GLN B 1 108 ? -9.773 -16.75 10.867 1 97.19 108 GLN B C 1
ATOM 1822 O O . GLN B 1 108 ? -9.727 -17.969 10.633 1 97.19 108 GLN B O 1
ATOM 1827 N N . ASN B 1 109 ? -10.227 -15.82 9.992 1 97.88 109 ASN B N 1
ATOM 1828 C CA . ASN B 1 109 ? -10.516 -16.125 8.602 1 97.88 109 ASN B CA 1
ATOM 1829 C C . ASN B 1 109 ? -9.258 -16.047 7.734 1 97.88 109 ASN B C 1
ATOM 1831 O O . ASN B 1 109 ? -8.562 -15.023 7.746 1 97.88 109 ASN B O 1
ATOM 1835 N N . CYS B 1 110 ? -9.039 -17.125 7.039 1 98.81 110 CYS B N 1
ATOM 1836 C CA . CYS B 1 110 ? -7.828 -17.203 6.23 1 98.81 110 CYS B CA 1
ATOM 1837 C C . CYS B 1 110 ? -8.164 -17.531 4.777 1 98.81 110 CYS B 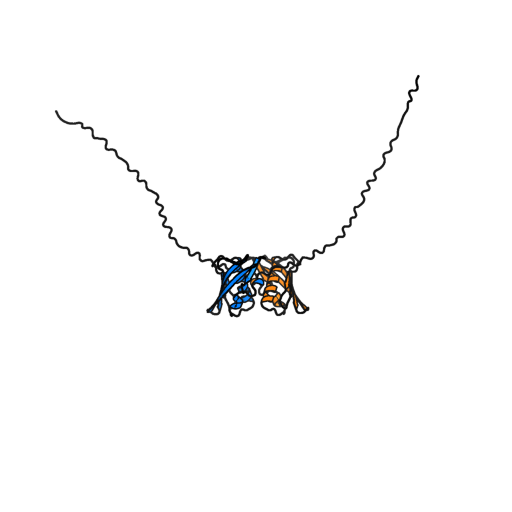C 1
ATOM 1839 O O . CYS B 1 110 ? -9.242 -18.047 4.48 1 98.81 110 CYS B O 1
ATOM 1841 N N . ARG B 1 111 ? -7.312 -17.078 3.877 1 98.75 111 ARG B N 1
ATOM 1842 C CA . ARG B 1 111 ? -7.453 -17.453 2.469 1 98.75 111 ARG B CA 1
ATOM 1843 C C . ARG B 1 111 ? -6.121 -17.922 1.891 1 98.75 111 ARG B C 1
ATOM 1845 O O . ARG B 1 111 ? -5.078 -17.312 2.143 1 98.75 111 ARG B O 1
ATOM 1852 N N . GLN B 1 112 ? -6.16 -19.047 1.155 1 98.75 112 GLN B N 1
ATOM 1853 C CA . GLN B 1 112 ? -5.059 -19.375 0.259 1 98.75 112 GLN B CA 1
ATOM 1854 C C . GLN B 1 112 ? -5.078 -18.484 -0.983 1 98.75 112 GLN B C 1
ATOM 1856 O O . GLN B 1 112 ? -6.145 -18.078 -1.44 1 98.75 112 GLN B O 1
ATOM 1861 N N . TYR B 1 113 ? -3.877 -18.203 -1.45 1 98.75 113 TYR B N 1
ATOM 1862 C CA . TYR B 1 113 ? -3.834 -17.422 -2.684 1 98.75 113 TYR B CA 1
ATOM 1863 C C . TYR B 1 113 ? -2.549 -17.703 -3.457 1 98.75 113 TYR B C 1
ATOM 1865 O O . TYR B 1 113 ? -1.585 -18.234 -2.902 1 98.75 113 TYR B O 1
ATOM 1873 N N . SER B 1 114 ? -2.641 -17.438 -4.734 1 98.88 114 SER B N 1
ATOM 1874 C CA . SER B 1 114 ? -1.505 -17.578 -5.641 1 98.88 114 SER B CA 1
ATOM 1875 C C . SER B 1 114 ? -1.216 -16.266 -6.359 1 98.88 114 SER B C 1
ATOM 1877 O O . SER B 1 114 ? -2.123 -15.461 -6.586 1 98.88 114 SER B O 1
ATOM 1879 N N . HIS B 1 115 ? 0.063 -16.062 -6.613 1 98.81 115 HIS B N 1
ATOM 1880 C CA . HIS B 1 115 ? 0.548 -14.898 -7.344 1 98.81 115 HIS B CA 1
ATOM 1881 C C . HIS B 1 115 ? 1.403 -15.312 -8.539 1 98.81 115 HIS B C 1
ATOM 1883 O O . HIS B 1 115 ? 2.492 -15.859 -8.367 1 98.81 115 HIS B O 1
ATOM 1889 N N . THR B 1 116 ? 0.89 -15.086 -9.711 1 98.88 116 THR B N 1
ATOM 1890 C CA . THR B 1 116 ? 1.641 -15.344 -10.938 1 98.88 116 THR B CA 1
ATOM 1891 C C . THR B 1 116 ? 2.277 -14.055 -11.461 1 98.88 116 THR B C 1
ATOM 1893 O O . THR B 1 116 ? 1.602 -13.039 -11.602 1 98.88 116 THR B O 1
ATOM 1896 N N . LEU B 1 117 ? 3.559 -14.102 -11.68 1 98.81 117 LEU B N 1
ATOM 1897 C CA . LEU B 1 117 ? 4.324 -12.992 -12.242 1 98.81 117 LEU B CA 1
ATOM 1898 C C . LEU B 1 117 ? 4.836 -13.336 -13.641 1 98.81 117 LEU B C 1
ATOM 1900 O O . LEU B 1 117 ? 5.324 -14.445 -13.867 1 98.81 117 LEU B O 1
ATOM 1904 N N . THR B 1 118 ? 4.668 -12.484 -14.523 1 98.75 118 THR B N 1
ATOM 1905 C CA . THR B 1 118 ? 5.176 -12.672 -15.875 1 98.75 118 THR B CA 1
ATOM 1906 C C . THR B 1 118 ? 6.277 -11.656 -16.188 1 98.75 118 THR B C 1
ATOM 1908 O O . THR B 1 118 ? 6.051 -10.445 -16.125 1 98.75 118 THR B O 1
ATOM 1911 N N . VAL B 1 119 ? 7.473 -12.133 -16.453 1 98.19 119 VAL B N 1
ATOM 1912 C CA . VAL B 1 119 ? 8.633 -11.352 -16.875 1 98.19 119 VAL B CA 1
ATOM 1913 C C . VAL B 1 119 ? 9.125 -11.844 -18.234 1 98.19 119 VAL B C 1
ATOM 1915 O O . VAL B 1 119 ? 9.523 -13 -18.375 1 98.19 119 VAL B O 1
ATOM 1918 N N . ASP B 1 120 ? 9.055 -10.953 -19.25 1 96.44 120 ASP B N 1
ATOM 1919 C CA . ASP B 1 120 ? 9.516 -11.32 -20.578 1 96.44 120 ASP B CA 1
ATOM 1920 C C . ASP B 1 120 ? 8.852 -12.602 -21.047 1 96.44 120 ASP B C 1
ATOM 1922 O O . ASP B 1 120 ? 9.516 -13.5 -21.578 1 96.44 120 ASP B O 1
ATOM 1926 N N . GLY B 1 121 ? 7.715 -12.727 -20.781 1 95.94 121 GLY B N 1
ATOM 1927 C CA . GLY B 1 121 ? 6.918 -13.836 -21.281 1 95.94 121 GLY B CA 1
ATOM 1928 C C . GLY B 1 121 ? 7.031 -15.094 -20.453 1 95.94 121 GLY B C 1
ATOM 1929 O O . GLY B 1 121 ? 6.363 -16.094 -20.719 1 95.94 121 GLY B O 1
ATOM 1930 N N . ARG B 1 122 ? 7.812 -15.086 -19.406 1 98.06 122 ARG B N 1
ATOM 1931 C CA . ARG B 1 122 ? 7.973 -16.234 -18.531 1 98.06 122 ARG B CA 1
ATOM 1932 C C . ARG B 1 122 ? 7.188 -16.047 -17.234 1 98.06 122 ARG B C 1
ATOM 1934 O O . ARG B 1 122 ? 7.262 -14.992 -16.609 1 98.06 122 ARG B O 1
ATOM 1941 N N . ASP B 1 123 ? 6.543 -17.109 -16.844 1 98.5 123 ASP B N 1
ATOM 1942 C CA . ASP B 1 123 ? 5.691 -17.031 -15.656 1 98.5 123 ASP B CA 1
ATOM 1943 C C . ASP B 1 123 ? 6.375 -17.672 -14.445 1 98.5 123 ASP B C 1
ATOM 1945 O O . ASP B 1 123 ? 7.027 -18.719 -14.578 1 98.5 123 ASP B O 1
ATOM 1949 N N . THR B 1 124 ? 6.273 -17.031 -13.336 1 98.75 124 THR B N 1
ATOM 1950 C CA . THR B 1 124 ? 6.582 -17.578 -12.016 1 98.75 124 THR B CA 1
ATOM 1951 C C . THR B 1 124 ? 5.363 -17.516 -11.102 1 98.75 124 THR B C 1
ATOM 1953 O O . THR B 1 124 ? 4.738 -16.453 -10.961 1 98.75 124 THR B O 1
ATOM 1956 N N . ARG B 1 125 ? 5.027 -18.641 -10.484 1 98.81 125 ARG B N 1
ATOM 1957 C CA . ARG B 1 125 ? 3.875 -18.672 -9.594 1 98.81 125 ARG B CA 1
ATOM 1958 C C . ARG B 1 125 ? 4.289 -19.031 -8.172 1 98.81 125 ARG B C 1
ATOM 1960 O O . ARG B 1 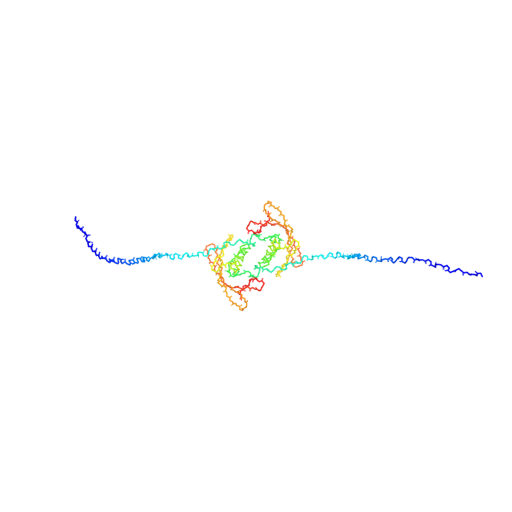125 ? 5.039 -19.984 -7.969 1 98.81 125 ARG B O 1
ATOM 1967 N N . VAL B 1 126 ? 3.797 -18.297 -7.266 1 98.75 126 VAL B N 1
ATOM 1968 C CA . VAL B 1 126 ? 4.004 -18.578 -5.852 1 98.75 126 VAL B CA 1
ATOM 1969 C C . VAL B 1 126 ? 2.654 -18.688 -5.145 1 98.75 126 VAL B C 1
ATOM 1971 O O . VAL B 1 126 ? 1.671 -18.078 -5.574 1 98.75 126 VAL B O 1
ATOM 1974 N N . ARG B 1 127 ? 2.627 -19.469 -4.105 1 98.75 127 ARG B N 1
ATOM 1975 C CA . ARG B 1 127 ? 1.403 -19.703 -3.346 1 98.75 127 ARG B CA 1
ATOM 1976 C C . ARG B 1 127 ? 1.646 -19.531 -1.85 1 98.75 127 ARG B C 1
ATOM 1978 O O . ARG B 1 127 ? 2.771 -19.688 -1.374 1 98.75 127 ARG B O 1
ATOM 1985 N N . GLY B 1 128 ? 0.612 -19.125 -1.196 1 98.62 128 GLY B N 1
ATOM 1986 C CA . GLY B 1 128 ? 0.632 -18.984 0.251 1 98.62 128 GLY B CA 1
ATOM 1987 C C . GLY B 1 128 ? -0.746 -18.781 0.848 1 98.62 128 GLY B C 1
ATOM 1988 O O . GLY B 1 128 ? -1.759 -18.969 0.171 1 98.62 128 GLY B O 1
ATOM 1989 N N . ALA B 1 129 ? -0.754 -18.484 2.137 1 98.75 129 ALA B N 1
ATOM 1990 C CA . ALA B 1 129 ? -1.982 -18.172 2.865 1 98.75 129 ALA B CA 1
ATOM 1991 C C . ALA B 1 129 ? -1.789 -16.969 3.781 1 98.75 129 ALA B C 1
ATOM 1993 O O . ALA B 1 129 ? -0.669 -16.688 4.211 1 98.75 129 ALA B O 1
ATOM 1994 N N . ALA B 1 130 ? -2.834 -16.328 3.955 1 98.75 130 ALA B N 1
ATOM 1995 C CA . ALA B 1 130 ? -2.863 -15.234 4.926 1 98.75 130 ALA B CA 1
ATOM 1996 C C . ALA B 1 130 ? -4.164 -15.242 5.723 1 98.75 130 ALA B C 1
ATOM 1998 O O . ALA B 1 130 ? -5.199 -15.695 5.227 1 98.75 130 ALA B O 1
ATOM 1999 N N . CYS B 1 131 ? -4.066 -14.75 6.984 1 98.62 131 CYS B N 1
ATOM 2000 C CA . CYS B 1 131 ? -5.246 -14.672 7.844 1 98.62 131 CYS B CA 1
ATOM 2001 C C . CYS B 1 131 ? -5.559 -13.227 8.203 1 98.62 131 CYS B C 1
ATOM 2003 O O . CYS B 1 131 ? -4.648 -12.398 8.328 1 98.62 131 CYS B O 1
ATOM 2005 N N . ARG B 1 132 ? -6.82 -12.977 8.469 1 97.25 132 ARG B N 1
ATOM 2006 C CA . ARG B 1 132 ? -7.266 -11.656 8.906 1 97.25 132 ARG B CA 1
ATOM 2007 C C . ARG B 1 132 ? -7.082 -11.5 10.414 1 97.25 132 ARG B C 1
ATOM 2009 O O . ARG B 1 132 ? -7.488 -12.367 11.195 1 97.25 132 ARG B O 1
ATOM 2016 N N . ASN B 1 133 ? -6.449 -10.422 10.75 1 95.31 133 ASN B N 1
ATOM 2017 C CA . ASN B 1 133 ? -6.273 -10.078 12.156 1 95.31 133 ASN B CA 1
ATOM 2018 C C . ASN B 1 133 ? -7.527 -9.43 12.734 1 95.31 133 ASN B C 1
ATOM 2020 O O . ASN B 1 133 ? -8.438 -9.055 11.992 1 95.31 133 ASN B O 1
ATOM 2024 N N . ASP B 1 134 ? -7.566 -9.211 13.984 1 93.75 134 ASP B N 1
ATOM 2025 C CA . ASP B 1 134 ? -8.711 -8.594 14.664 1 93.75 134 ASP B CA 1
ATOM 2026 C C . ASP B 1 134 ? -8.914 -7.156 14.195 1 93.75 134 ASP B C 1
ATOM 2028 O O . ASP B 1 134 ? -10.039 -6.656 14.172 1 93.75 134 ASP B O 1
ATOM 2032 N N . ASP B 1 135 ? -7.836 -6.527 13.859 1 90.75 135 ASP B N 1
ATOM 2033 C CA . ASP B 1 135 ? -7.926 -5.133 13.438 1 90.75 135 ASP B CA 1
ATOM 2034 C C . ASP B 1 135 ? -8.289 -5.031 11.961 1 90.75 135 ASP B C 1
ATOM 2036 O O . ASP B 1 135 ? -8.328 -3.934 11.398 1 90.75 135 ASP B O 1
ATOM 2040 N N . GLY B 1 136 ? -8.516 -6.148 11.32 1 92.38 136 GLY B N 1
ATOM 2041 C CA . GLY B 1 136 ? -8.953 -6.164 9.938 1 92.38 136 GLY B CA 1
ATOM 2042 C C . GLY B 1 136 ? -7.82 -6.359 8.945 1 92.38 136 GLY B C 1
ATOM 2043 O O . GLY B 1 136 ? -8.055 -6.617 7.766 1 92.38 136 GLY B O 1
ATOM 2044 N N . SER B 1 137 ? -6.547 -6.23 9.383 1 94.12 137 SER B N 1
ATOM 2045 C CA . SER B 1 137 ? -5.41 -6.395 8.484 1 94.12 137 SER B CA 1
ATOM 2046 C C . SER B 1 137 ? -5.145 -7.871 8.195 1 94.12 137 SER B C 1
ATOM 2048 O O . SER B 1 137 ? -5.738 -8.75 8.828 1 94.12 137 SER B O 1
ATOM 2050 N N . TRP B 1 138 ? -4.391 -8.109 7.176 1 96.75 138 TRP B N 1
ATOM 2051 C CA . TRP B 1 138 ? -4.02 -9.469 6.785 1 96.75 138 TRP B CA 1
ATOM 2052 C C . TRP B 1 138 ? -2.562 -9.75 7.133 1 96.75 138 TRP B C 1
ATOM 2054 O O . TRP B 1 138 ? -1.694 -8.891 6.949 1 96.75 138 TRP B O 1
ATOM 2064 N N . SER B 1 139 ? -2.32 -10.953 7.57 1 96.88 139 SER B N 1
ATOM 2065 C CA . SER B 1 139 ? -0.959 -11.414 7.828 1 96.88 139 SER B CA 1
ATOM 2066 C C . SER B 1 139 ? -0.698 -12.766 7.172 1 96.88 139 SER B C 1
ATOM 2068 O O . SER B 1 139 ? -1.493 -13.695 7.316 1 96.88 139 SER B O 1
ATOM 2070 N N . PRO B 1 140 ? 0.433 -12.836 6.418 1 97.19 140 PRO B N 1
ATOM 2071 C CA . PRO B 1 140 ? 0.772 -14.133 5.836 1 97.19 140 PRO B CA 1
ATOM 2072 C C . PRO B 1 140 ? 1.034 -15.203 6.891 1 97.19 140 PRO B C 1
ATOM 2074 O O . PRO B 1 140 ? 1.586 -14.906 7.953 1 97.19 140 PRO B O 1
ATOM 2077 N N . LEU B 1 141 ? 0.609 -16.5 6.504 1 93 141 LEU B N 1
ATOM 2078 C CA . LEU B 1 141 ? 1.01 -17.641 7.309 1 93 141 LEU B CA 1
ATOM 2079 C C . LEU B 1 141 ? 2.406 -18.125 6.922 1 93 141 LEU B C 1
ATOM 2081 O O . LEU B 1 141 ? 2.68 -18.359 5.742 1 93 141 LEU B O 1
ATOM 2085 N N . ILE B 1 142 ? 3.408 -17.688 7.773 1 75.5 142 ILE B N 1
ATOM 2086 C CA . ILE B 1 142 ? 4.781 -18.047 7.426 1 75.5 142 ILE B CA 1
ATOM 2087 C C . ILE B 1 142 ? 5.16 -19.359 8.117 1 75.5 142 ILE B C 1
ATOM 2089 O O . ILE B 1 142 ? 4.645 -19.672 9.195 1 75.5 142 ILE B O 1
#

Secondary structure (DSSP, 8-state):
--------------------------------------------SSGGGTTTGGGGS-----HHHHHHHHHHHHHHHHTPPTT--EEEE-SSEEEEEEEEEEEEETTEEEEEEEEEEEETTEEEEEEEEEEE-TTS-EEE--/---------------------------------------EE---SSGGGTTTGGGGS-----HHHHHHHHHHHHHHHHTPPTT--EEEE-SSEEEEEEEEEEEEETTEEEEEEEEEEEETTEEEEEEEEEEE-TTS-EEE--

Foldseek 3Di:
DDPPVDDDDDDDDPPDDPPVPPDCCVVPPCPVPVPPVPDPPDDDALVQQVLPQVVVQPDDDDPVVSVQQSVQVSCQFQPDPAQDWRWDDDPFKTKIKGWHDWDDDPPWTKIKMKIWIAGPRDITMTIFMWTADPVGHIHTDD/DDDDPDDPDDPDPPPPPPPPDPPCPVPPPCPVPVVPVPDPPDDDALVQQVLPQVVVQPDDDDPVVSVQQSVQVSCQFQPDPAQDWRWDDDPFKTKIKGWHDWDDDPPWTKIKMKIWMAGPRDITMTIFMWTADPVGHIHTDD

InterPro domains:
  IPR016364 Surface antigen, Rickettsia type [PIRSF002721] (8-141)

Radius of gyration: 39.69 Å; Cα contacts (8 Å, |Δi|>4): 476; chains: 2; bounding box: 124×105×126 Å

pLDDT: mean 79.47, std 26.16, range [26.61, 98.88]

Organism: Agrobacterium fabrum (strain C58 / ATCC 33970) (NCBI:txid176299)

Sequence (284 aa):
MRSLVSRPALLSILCVSMLSACTTTGTRPAGGSLFGRSAQPSTPFLANLQGGIVGKSGVELDRGDQTKALEAEYKALETAPVGTPVIWTGDDVKGQVVANAPYQVGNQNCRQYSHTLTVDGRDTRVRGAACRNDDGSWSPLIMRSLVSRPALLSILCVSMLSACTTTGTRPAGGSLFGRSAQPSTPFLANLQGGIVGKSGVELDRGDQTKALEAEYKALETAPVGTPVIWTGDDVKGQVVANAPYQVGNQNCRQYSHTLTVDGRDTRVRGAACRNDDGSWSPLI

Solvent-accessible surface area (backbone atoms only — not comparable to full-atom values): 17028 Å² total; per-residue (Å²): 138,69,86,69,82,74,84,86,89,81,91,75,87,74,83,84,72,87,73,78,71,77,75,80,70,69,72,65,73,75,66,68,68,69,71,67,59,63,60,46,83,63,84,56,57,66,44,44,28,68,66,42,60,65,65,70,55,78,66,89,63,58,72,65,42,43,43,41,52,46,50,30,49,50,42,16,71,71,69,42,54,65,67,17,36,21,53,46,78,44,95,74,42,34,36,36,17,32,18,45,65,72,46,79,54,91,94,26,54,25,32,43,33,39,41,39,36,35,47,90,88,42,78,46,76,34,71,50,35,31,32,41,44,94,88,67,33,41,34,60,68,125,135,84,90,77,86,76,76,85,79,79,84,78,81,78,79,79,76,79,76,78,73,79,75,76,72,72,77,68,73,77,66,70,69,70,70,66,60,64,59,45,81,62,82,55,58,66,43,43,29,69,64,40,62,65,64,70,56,79,64,89,63,57,73,66,42,43,43,41,52,46,49,31,49,49,43,15,71,71,69,43,56,64,68,17,36,20,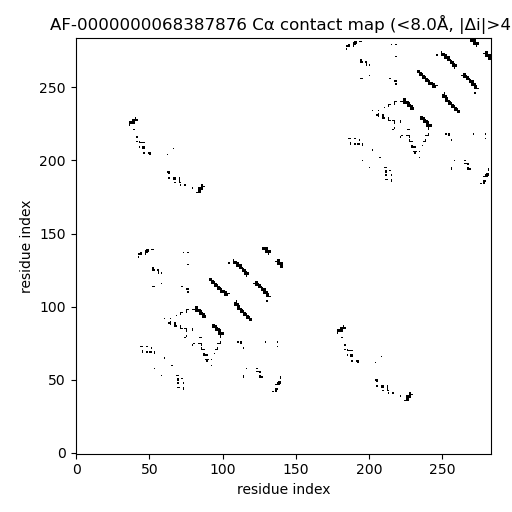54,45,79,45,95,73,42,34,36,37,15,32,17,46,64,74,44,78,53,88,94,27,51,25,32,42,35,38,40,38,36,35,47,91,86,41,77,49,75,34,72,48,36,32,31,41,45,95,87,67,34,41,35,58,66,125